Protein AF-W2CE19-F1 (afdb_monomer)

Secondary structure (DSSP, 8-state):
--HHHHHHHHHHHHHH-TT-------PPP--TT-EEEEEPSSS-EEEEEE--TT-EEEETTEEEEGGGHHHHHHHHHHHHHHHHEEEEEE-TTSEEEEEEEEETTTTEEEEEEEEEE-EEEETTEEEE---HHHHHT--S--HHHHHHHHHHHTT-EEEEEEEETTEEEEEE-HHHHHHTTTTHHHHHHHHS---HHHHHHHHHHHHHHHHH-SEEEEEEEEE-

Structure (mmCIF, N/CA/C/O backbone):
data_AF-W2CE19-F1
#
_entry.id   AF-W2CE19-F1
#
loop_
_atom_site.group_PDB
_atom_site.id
_atom_site.type_symbol
_atom_site.label_atom_id
_atom_site.label_alt_id
_atom_site.label_comp_id
_atom_site.label_asym_id
_atom_site.label_entity_id
_atom_site.label_seq_id
_atom_site.pdbx_PDB_ins_code
_atom_site.Cartn_x
_atom_site.Cartn_y
_atom_site.Cartn_z
_atom_site.occupancy
_atom_site.B_iso_or_equiv
_atom_site.auth_seq_id
_atom_site.auth_comp_id
_atom_site.auth_asym_id
_atom_site.auth_atom_id
_atom_site.pdbx_PDB_model_num
ATOM 1 N N . MET A 1 1 ? 15.569 9.436 23.319 1.00 31.83 1 MET A N 1
ATOM 2 C CA . MET A 1 1 ? 15.942 8.803 22.027 1.00 31.83 1 MET A CA 1
ATOM 3 C C . MET A 1 1 ? 14.746 8.103 21.337 1.00 31.83 1 MET A C 1
ATOM 5 O O . MET A 1 1 ? 14.945 7.151 20.603 1.00 31.83 1 MET A O 1
ATOM 9 N N . MET A 1 2 ? 13.502 8.589 21.519 1.00 30.56 2 MET A N 1
ATOM 10 C CA . MET A 1 2 ? 12.245 7.901 21.129 1.00 30.56 2 MET A CA 1
ATOM 11 C C . MET A 1 2 ? 11.692 8.263 19.735 1.00 30.56 2 MET A C 1
ATOM 13 O O . MET A 1 2 ? 10.739 7.650 19.273 1.00 30.56 2 MET A O 1
ATOM 17 N N . ARG A 1 3 ? 12.269 9.252 19.038 1.00 34.34 3 ARG A N 1
ATOM 18 C CA . ARG A 1 3 ? 11.716 9.759 17.765 1.00 34.34 3 ARG A CA 1
ATOM 19 C C . ARG A 1 3 ? 12.030 8.897 16.540 1.00 34.34 3 ARG A C 1
ATOM 21 O O . ARG A 1 3 ? 11.355 9.053 15.536 1.00 34.34 3 ARG A O 1
ATOM 28 N N . LYS A 1 4 ? 13.037 8.016 16.589 1.00 34.03 4 LYS A N 1
ATOM 29 C CA . LYS A 1 4 ? 13.447 7.222 15.417 1.00 34.03 4 LYS A CA 1
ATOM 30 C C . LYS A 1 4 ? 12.461 6.084 15.112 1.00 34.03 4 LYS A C 1
ATOM 32 O O . LYS A 1 4 ? 12.137 5.891 13.951 1.00 34.03 4 LYS A O 1
ATOM 37 N N . ASN A 1 5 ? 11.901 5.425 16.128 1.00 37.88 5 ASN A N 1
ATOM 38 C CA . ASN A 1 5 ? 11.029 4.255 15.935 1.00 37.88 5 ASN A CA 1
ATOM 39 C C . ASN A 1 5 ? 9.616 4.617 15.437 1.00 37.88 5 ASN A C 1
ATOM 41 O O . ASN A 1 5 ? 9.034 3.867 14.664 1.00 37.88 5 ASN A O 1
ATOM 45 N N . LEU A 1 6 ? 9.108 5.805 15.789 1.00 34.59 6 LEU A N 1
ATOM 46 C CA . LEU A 1 6 ? 7.828 6.331 15.286 1.00 34.59 6 LEU A CA 1
ATOM 47 C C . LEU A 1 6 ? 7.860 6.657 13.781 1.00 34.59 6 LEU A C 1
ATOM 49 O O . LEU A 1 6 ? 6.841 6.539 13.113 1.00 34.59 6 LEU A O 1
ATOM 53 N N . ILE A 1 7 ? 9.026 7.034 13.240 1.00 37.72 7 ILE A N 1
ATOM 54 C CA . ILE A 1 7 ? 9.186 7.466 11.839 1.00 37.72 7 ILE A CA 1
ATOM 55 C C . ILE A 1 7 ? 9.325 6.264 10.894 1.00 37.72 7 ILE A C 1
ATOM 57 O O . ILE A 1 7 ? 8.781 6.296 9.798 1.00 37.72 7 ILE A O 1
ATOM 61 N N . TYR A 1 8 ? 9.988 5.183 11.326 1.00 35.53 8 TYR A N 1
ATOM 62 C CA . TYR A 1 8 ? 9.989 3.917 10.578 1.00 35.53 8 TYR A CA 1
ATOM 63 C C . TYR A 1 8 ? 8.609 3.249 10.613 1.00 35.53 8 TYR A C 1
ATOM 65 O O . TYR A 1 8 ? 8.158 2.719 9.601 1.00 35.53 8 TYR A O 1
ATOM 73 N N . GLY A 1 9 ? 7.896 3.380 11.740 1.00 32.38 9 GLY A N 1
ATOM 74 C CA . GLY A 1 9 ? 6.480 3.048 11.852 1.00 32.38 9 GLY A CA 1
ATOM 75 C C . GLY A 1 9 ? 5.649 3.797 10.816 1.00 32.38 9 GLY A C 1
ATOM 76 O O . GLY A 1 9 ? 5.018 3.144 10.002 1.00 32.38 9 GLY A O 1
ATOM 77 N N . ALA A 1 10 ? 5.723 5.136 10.774 1.00 34.34 10 ALA A N 1
ATOM 78 C CA . ALA A 1 10 ? 4.949 6.026 9.889 1.00 34.34 10 ALA A CA 1
ATOM 79 C C . ALA A 1 10 ? 5.097 5.752 8.380 1.00 34.34 10 ALA A C 1
ATOM 81 O O . ALA A 1 10 ? 4.225 6.135 7.604 1.00 34.34 10 ALA A O 1
ATOM 82 N N . LEU A 1 11 ? 6.147 5.041 7.968 1.00 40.53 11 LEU A N 1
ATOM 83 C CA . LEU A 1 11 ? 6.482 4.851 6.561 1.00 40.53 11 LEU A CA 1
ATOM 84 C C . LEU A 1 11 ? 6.365 3.427 6.043 1.00 40.53 11 LEU A C 1
ATOM 86 O O . LEU A 1 11 ? 5.977 3.187 4.899 1.00 40.53 11 LEU A O 1
ATOM 90 N N . ILE A 1 12 ? 6.501 2.479 6.950 1.00 44.72 12 ILE A N 1
ATOM 91 C CA . ILE A 1 12 ? 5.902 1.170 6.777 1.00 44.72 12 ILE A CA 1
ATOM 92 C C . ILE A 1 12 ? 4.373 1.276 6.905 1.00 44.72 12 ILE A C 1
ATOM 94 O O . ILE A 1 12 ? 3.665 0.570 6.198 1.00 44.72 12 ILE A O 1
ATOM 98 N N . LEU A 1 13 ? 3.857 2.228 7.694 1.00 36.78 13 LEU A N 1
ATOM 99 C CA . LEU A 1 13 ? 2.483 2.724 7.616 1.00 36.78 13 LEU A CA 1
ATOM 100 C C . LEU A 1 13 ? 2.181 3.242 6.205 1.00 36.78 13 LEU A C 1
ATOM 102 O O . LEU A 1 13 ? 1.077 3.023 5.782 1.00 36.78 13 LEU A O 1
ATOM 106 N N . CYS A 1 14 ? 3.073 3.861 5.422 1.00 39.00 14 CYS A N 1
ATOM 107 C CA . CYS A 1 14 ? 2.723 4.252 4.041 1.00 39.00 14 CYS A CA 1
ATOM 108 C C . CYS A 1 14 ? 2.609 3.060 3.078 1.00 39.00 14 CYS A C 1
ATOM 110 O O . CYS A 1 14 ? 1.874 3.155 2.108 1.00 39.00 14 CYS A O 1
ATOM 112 N N . MET A 1 15 ? 3.289 1.935 3.330 1.00 43.66 15 MET A N 1
ATOM 113 C CA . MET A 1 15 ? 3.152 0.711 2.514 1.00 43.66 15 MET A CA 1
ATOM 114 C C . MET A 1 15 ? 2.091 -0.260 3.058 1.00 43.66 15 MET A C 1
ATOM 116 O O . MET A 1 15 ? 1.474 -0.985 2.288 1.00 43.66 15 MET A O 1
ATOM 120 N N . GLY A 1 16 ? 1.825 -0.230 4.366 1.00 42.59 16 GLY A N 1
ATOM 121 C CA . GLY A 1 16 ? 0.692 -0.886 5.026 1.00 42.59 16 GLY A CA 1
ATOM 122 C C . GLY A 1 16 ? -0.601 -0.056 4.991 1.00 42.59 16 GLY A C 1
ATOM 123 O O . GLY A 1 16 ? -1.678 -0.599 5.203 1.00 42.59 16 GLY A O 1
ATOM 124 N N . LEU A 1 17 ? -0.499 1.243 4.689 1.00 37.03 17 LEU A N 1
ATOM 125 C CA . LEU A 1 17 ? -1.569 2.231 4.501 1.00 37.03 17 LEU A CA 1
ATOM 126 C C . LEU A 1 17 ? -1.420 3.030 3.198 1.00 37.03 17 LEU A C 1
ATOM 128 O O . LEU A 1 17 ? -1.962 4.127 3.100 1.00 37.03 17 LEU A O 1
ATOM 132 N N . LEU A 1 18 ? -1.036 2.367 2.107 1.00 44.62 18 LEU A N 1
ATOM 133 C CA . LEU A 1 18 ? -1.779 2.551 0.843 1.00 44.62 18 LEU A CA 1
ATOM 134 C C . LEU A 1 18 ? -3.240 2.033 0.970 1.00 44.62 1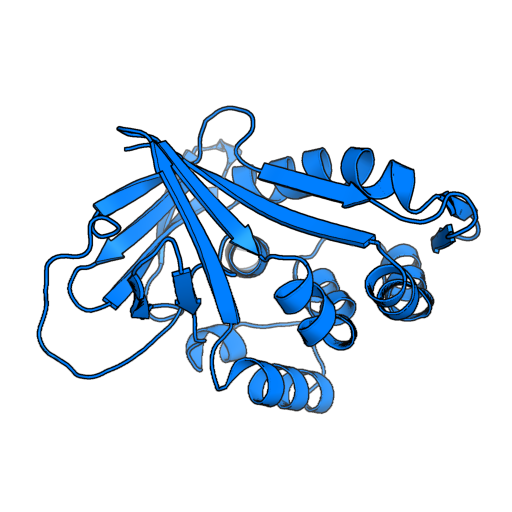8 LEU A C 1
ATOM 136 O O . LEU A 1 18 ? -3.889 1.727 -0.017 1.00 44.62 18 LEU A O 1
ATOM 140 N N . LEU A 1 19 ? -3.749 1.995 2.214 1.00 42.75 19 LEU A N 1
ATOM 141 C CA . LEU A 1 19 ? -4.990 1.520 2.811 1.00 42.75 19 LEU A CA 1
ATOM 142 C C . LEU A 1 19 ? -5.456 2.458 3.967 1.00 42.75 19 LEU A C 1
ATOM 144 O O . LEU A 1 19 ? -6.241 2.048 4.817 1.00 42.75 19 LEU A O 1
ATOM 148 N N . GLY A 1 20 ? -5.000 3.723 4.015 1.00 44.00 20 GLY A N 1
ATOM 149 C CA . GLY A 1 20 ? -5.548 4.776 4.893 1.00 44.00 20 GLY A CA 1
ATOM 150 C C . GLY A 1 20 ? -5.622 6.252 4.369 1.00 44.00 20 GLY A C 1
ATOM 151 O O . GLY A 1 20 ? -4.597 6.916 4.448 1.00 44.00 20 GLY A O 1
ATOM 152 N N . SER A 1 21 ? -6.819 6.787 3.982 1.00 36.53 21 SER A N 1
ATOM 153 C CA . SER A 1 21 ? -7.415 8.195 3.921 1.00 36.53 21 SER A CA 1
ATOM 154 C C . SER A 1 21 ? -8.645 8.418 3.003 1.00 36.53 21 SER A C 1
ATOM 156 O O . SER A 1 21 ? -9.027 7.534 2.268 1.00 36.53 21 SER A O 1
ATOM 158 N N . CYS A 1 22 ? -9.265 9.606 2.853 1.00 32.50 22 CYS A N 1
ATOM 159 C CA . CYS A 1 22 ? -10.422 10.281 3.472 1.00 32.50 22 CYS A CA 1
ATOM 160 C C . CYS A 1 22 ? -11.544 10.706 2.539 1.00 32.50 22 CYS A C 1
ATOM 162 O O . CYS A 1 22 ? -11.232 11.367 1.567 1.00 32.50 22 CYS A O 1
ATOM 164 N N . SER A 1 23 ? -12.825 10.554 2.908 1.00 28.42 23 SER A N 1
ATOM 165 C CA . SER A 1 23 ? -13.819 11.543 2.458 1.00 28.42 23 SER A CA 1
ATOM 166 C C . SER A 1 23 ? -14.911 11.848 3.480 1.00 28.42 23 SER A C 1
ATOM 168 O O . SER A 1 23 ? -15.471 10.949 4.099 1.00 28.42 23 SER A O 1
ATOM 170 N N . LYS A 1 24 ? -15.234 13.142 3.572 1.00 34.75 24 LYS A N 1
ATOM 171 C CA . LYS A 1 24 ? -16.459 13.696 4.153 1.00 34.75 24 LYS A CA 1
ATOM 172 C C . LYS A 1 24 ? -17.664 13.417 3.247 1.00 34.75 24 LYS A C 1
ATOM 174 O O . LYS A 1 24 ? -17.521 13.481 2.030 1.00 34.75 24 LYS A O 1
ATOM 179 N N . ASN A 1 25 ? -18.812 13.263 3.907 1.00 42.75 25 ASN A N 1
ATOM 180 C CA . ASN A 1 25 ? -20.190 13.373 3.417 1.00 42.75 25 ASN A CA 1
ATOM 181 C C . ASN A 1 25 ? -20.614 12.349 2.349 1.00 42.75 25 ASN A C 1
ATOM 183 O O . ASN A 1 25 ? -20.295 12.482 1.173 1.00 42.75 25 ASN A O 1
ATOM 187 N N . ASP A 1 26 ? -21.300 11.291 2.786 1.00 36.81 26 ASP A N 1
ATOM 188 C CA . ASP A 1 26 ? -22.756 11.116 2.624 1.00 36.81 26 ASP A CA 1
ATOM 189 C C . ASP A 1 26 ? -23.195 9.827 3.356 1.00 36.81 26 ASP A C 1
ATOM 191 O O . ASP A 1 26 ? -22.377 8.940 3.603 1.00 36.81 26 ASP A O 1
ATOM 195 N N . ASP A 1 27 ? -24.459 9.777 3.781 1.00 40.88 27 ASP A N 1
ATOM 196 C CA . ASP A 1 27 ? -25.015 8.873 4.802 1.00 40.88 27 ASP A CA 1
ATOM 197 C C . ASP A 1 27 ? -24.740 7.354 4.641 1.00 40.88 27 ASP A C 1
ATOM 199 O O . ASP A 1 27 ? -24.679 6.822 3.527 1.00 40.88 27 ASP A O 1
ATOM 203 N N . PRO A 1 28 ? -24.618 6.609 5.764 1.00 41.69 28 PRO A N 1
ATOM 204 C CA . PRO A 1 28 ? -24.024 5.279 5.790 1.00 41.69 28 PRO A CA 1
ATOM 205 C C . PRO A 1 28 ? -25.019 4.157 5.463 1.00 41.69 28 PRO A C 1
ATOM 207 O O . PRO A 1 28 ? -25.940 3.862 6.224 1.00 41.69 28 PRO A O 1
ATOM 210 N N . LYS A 1 29 ? -24.719 3.391 4.411 1.00 41.16 29 LYS A N 1
ATOM 211 C CA . LYS A 1 29 ? -24.878 1.932 4.498 1.00 41.16 29 LYS A CA 1
ATOM 212 C C . LYS A 1 29 ? -23.662 1.412 5.259 1.00 41.16 29 LYS A C 1
ATOM 214 O O . LYS A 1 29 ? -22.536 1.768 4.918 1.00 41.16 29 LYS A O 1
ATOM 219 N N . THR A 1 30 ? -23.864 0.610 6.300 1.00 49.16 30 THR A N 1
ATOM 220 C CA . THR A 1 30 ? -22.763 -0.030 7.035 1.00 49.16 30 THR A CA 1
ATOM 221 C C . THR A 1 30 ? -21.960 -0.900 6.072 1.00 49.16 30 THR A C 1
ATOM 223 O O . THR A 1 30 ? -22.402 -1.982 5.697 1.00 49.16 30 THR A O 1
ATOM 226 N N . SER A 1 31 ? -20.811 -0.390 5.628 1.00 61.22 31 SER A N 1
ATOM 227 C CA . SER A 1 31 ? -19.883 -1.105 4.754 1.00 61.22 31 SER A CA 1
ATOM 228 C C . SER A 1 31 ? -19.416 -2.387 5.445 1.00 61.22 31 SER A C 1
ATOM 230 O O . SER A 1 31 ? -19.006 -2.344 6.606 1.00 61.22 31 SER A O 1
ATOM 232 N N . GLU A 1 32 ? -19.422 -3.519 4.734 1.00 72.81 32 GLU A N 1
ATOM 233 C CA . GLU A 1 32 ? -18.891 -4.803 5.227 1.00 72.81 32 GLU A CA 1
ATOM 234 C C . GLU A 1 32 ? -17.410 -4.701 5.639 1.00 72.81 32 GLU A C 1
ATOM 236 O O . GLU A 1 32 ? -16.921 -5.504 6.438 1.00 72.81 32 GLU A O 1
ATOM 241 N N . LEU A 1 33 ? -16.708 -3.667 5.155 1.00 80.88 33 LEU A N 1
ATOM 242 C CA . LEU A 1 33 ? -15.337 -3.315 5.517 1.00 80.88 33 LEU A CA 1
ATOM 243 C C . LEU A 1 33 ? -15.193 -2.768 6.935 1.00 80.88 33 LEU A C 1
ATOM 245 O O . LEU A 1 33 ? -14.121 -2.939 7.526 1.00 80.88 33 LEU A O 1
ATOM 249 N N . ALA A 1 34 ? -16.232 -2.130 7.481 1.00 87.25 34 ALA A N 1
ATOM 250 C CA . ALA A 1 34 ? -16.164 -1.494 8.787 1.00 87.25 34 ALA A CA 1
ATOM 251 C C . ALA A 1 34 ? -15.894 -2.540 9.877 1.00 87.25 34 ALA A C 1
ATOM 253 O O . ALA A 1 34 ? -16.564 -3.567 9.963 1.00 87.25 34 ALA A O 1
ATOM 254 N N . GLY A 1 35 ? -14.878 -2.294 10.694 1.00 87.50 35 GLY A N 1
ATOM 255 C CA . GLY A 1 35 ? -14.390 -3.224 11.701 1.00 87.50 35 GLY A CA 1
ATOM 256 C C . GLY A 1 35 ? -12.876 -3.172 11.850 1.00 87.50 35 GLY A C 1
ATOM 257 O O . GLY A 1 35 ? -12.170 -2.489 11.106 1.00 87.50 35 GLY A O 1
ATOM 258 N N . THR A 1 36 ? -12.384 -3.906 12.842 1.00 90.75 36 THR A N 1
ATOM 259 C CA . THR A 1 36 ? -10.952 -4.045 13.110 1.00 90.75 36 THR A CA 1
ATOM 260 C C . THR A 1 36 ? -10.417 -5.285 12.419 1.00 90.75 36 THR A C 1
ATOM 262 O O . THR A 1 36 ? -10.895 -6.385 12.661 1.00 90.75 36 THR A O 1
ATOM 265 N N . TRP A 1 37 ? -9.399 -5.089 11.597 1.00 89.31 37 TRP A N 1
ATOM 266 C CA . TRP A 1 37 ? -8.690 -6.106 10.848 1.00 89.31 37 TRP A CA 1
ATOM 267 C C . TRP A 1 37 ? -7.255 -6.198 11.363 1.00 89.31 37 TRP A C 1
ATOM 269 O O . TRP A 1 37 ? -6.485 -5.241 11.270 1.00 89.31 37 TRP A O 1
ATOM 279 N N . LYS A 1 38 ? -6.879 -7.338 11.924 1.00 92.69 38 LYS A N 1
ATOM 280 C CA . LYS A 1 38 ? -5.507 -7.631 12.340 1.00 92.69 38 LYS A CA 1
ATOM 281 C C . LYS A 1 38 ? -4.716 -8.157 11.158 1.00 92.69 38 LYS A C 1
ATOM 283 O O . LYS A 1 38 ? -5.259 -8.855 10.310 1.00 92.69 38 LYS A O 1
ATOM 288 N N . LEU A 1 39 ? -3.429 -7.847 11.092 1.00 89.00 39 LEU A N 1
ATOM 289 C CA . LEU A 1 39 ? -2.554 -8.528 10.146 1.00 89.00 39 LEU A CA 1
ATOM 290 C C . LEU A 1 39 ? -2.512 -10.015 10.459 1.00 89.00 39 LEU A C 1
ATOM 292 O O . LEU A 1 39 ? -2.427 -10.399 11.625 1.00 89.00 39 LEU A O 1
ATOM 296 N N . LYS A 1 40 ? -2.532 -10.834 9.407 1.00 89.06 40 LYS A N 1
ATOM 297 C CA . LYS A 1 40 ? -2.288 -12.266 9.560 1.00 89.06 40 LYS A CA 1
ATOM 298 C C . LYS A 1 40 ? -0.895 -12.498 10.139 1.00 89.06 40 LYS A C 1
ATOM 300 O O . LYS A 1 40 ? 0.049 -11.789 9.806 1.00 89.06 40 LYS A O 1
ATOM 305 N N . GLU A 1 41 ? -0.731 -13.533 10.954 1.00 87.44 41 GLU A N 1
ATOM 306 C CA . GLU A 1 41 ? 0.598 -13.873 11.486 1.00 87.44 41 GLU A CA 1
ATOM 307 C C . GLU A 1 41 ? 1.574 -14.337 10.392 1.00 87.44 41 GLU A C 1
ATOM 309 O O . GLU A 1 41 ? 2.789 -14.189 10.524 1.00 87.44 41 GLU A O 1
ATOM 314 N N . LYS A 1 42 ? 1.049 -14.919 9.306 1.00 87.69 42 LYS A N 1
ATOM 315 C CA . LYS A 1 42 ? 1.819 -15.401 8.154 1.00 87.69 42 LYS A CA 1
ATOM 316 C C . LYS A 1 42 ? 1.146 -14.983 6.854 1.00 87.69 42 LYS A C 1
ATOM 318 O O . LYS A 1 42 ? -0.078 -15.009 6.749 1.00 87.69 42 LYS A O 1
ATOM 323 N N . GLY A 1 43 ? 1.956 -14.648 5.849 1.00 87.06 43 GLY A N 1
ATOM 324 C CA . GLY A 1 43 ? 1.460 -14.270 4.522 1.00 87.06 43 GLY A CA 1
ATOM 325 C C . GLY A 1 43 ? 0.641 -12.977 4.521 1.00 87.06 43 GLY A C 1
ATOM 326 O O . GLY A 1 43 ? -0.220 -12.799 3.663 1.00 87.06 43 GLY A O 1
ATOM 327 N N . HIS A 1 44 ? 0.871 -12.075 5.482 1.00 87.00 44 HIS A N 1
ATOM 328 C CA . HIS A 1 44 ? 0.175 -10.787 5.565 1.00 87.00 44 HIS A CA 1
ATOM 329 C C . HIS A 1 44 ? 0.555 -9.818 4.454 1.00 87.00 44 HIS A C 1
ATOM 331 O O . HIS A 1 44 ? -0.166 -8.853 4.232 1.00 87.00 44 HIS A O 1
ATOM 337 N N . THR A 1 45 ? 1.652 -10.066 3.746 1.00 87.00 45 THR A N 1
ATOM 338 C CA . THR A 1 45 ? 2.009 -9.333 2.536 1.00 87.00 45 THR A CA 1
ATOM 339 C C . THR A 1 45 ? 2.208 -10.300 1.386 1.00 87.00 45 THR A C 1
ATOM 341 O O . THR A 1 45 ? 2.813 -11.358 1.548 1.00 87.00 45 THR A O 1
ATOM 344 N N . GLU A 1 46 ? 1.721 -9.914 0.216 1.00 89.69 46 GLU A N 1
ATOM 345 C CA . GLU A 1 46 ? 1.902 -10.644 -1.031 1.00 89.69 46 GLU A CA 1
ATOM 346 C C . GLU A 1 46 ? 2.228 -9.641 -2.138 1.00 89.69 46 GLU A C 1
ATOM 348 O O . GLU A 1 46 ? 1.546 -8.626 -2.295 1.00 89.69 46 GLU A O 1
ATOM 353 N N . VAL A 1 47 ? 3.286 -9.923 -2.896 1.00 89.25 47 VAL A N 1
ATOM 354 C CA . VAL A 1 47 ? 3.616 -9.191 -4.117 1.00 89.25 47 VAL A CA 1
ATOM 355 C C . VAL A 1 47 ? 3.464 -10.136 -5.291 1.00 89.25 47 VAL A C 1
ATOM 357 O O . VAL A 1 47 ? 4.147 -11.157 -5.360 1.00 89.25 47 VAL A O 1
ATOM 360 N N . VAL A 1 48 ? 2.602 -9.764 -6.231 1.00 91.56 48 VAL A N 1
ATOM 361 C CA . VAL A 1 48 ? 2.530 -10.394 -7.548 1.00 91.56 48 VAL A CA 1
ATOM 362 C C . VAL A 1 48 ? 3.209 -9.454 -8.525 1.00 91.56 48 VAL A C 1
ATOM 364 O O . VAL A 1 48 ? 2.852 -8.285 -8.605 1.00 91.56 48 VAL A O 1
ATOM 367 N N . TRP A 1 49 ? 4.196 -9.952 -9.255 1.00 92.75 49 TRP A N 1
ATOM 368 C CA . TRP A 1 49 ? 4.902 -9.214 -10.292 1.00 92.75 49 TRP A CA 1
ATOM 369 C C . TRP A 1 49 ? 5.185 -10.152 -11.461 1.00 92.75 49 TRP A C 1
ATOM 371 O O . TRP A 1 49 ? 6.032 -11.042 -11.375 1.00 92.75 49 TRP A O 1
ATOM 381 N N . GLU A 1 50 ? 4.476 -9.931 -12.558 1.00 94.19 50 GLU A N 1
ATOM 382 C CA . GLU A 1 50 ? 4.646 -10.610 -13.835 1.00 94.19 50 GLU A CA 1
ATOM 383 C C . GLU A 1 50 ? 5.149 -9.599 -14.864 1.00 94.19 50 GLU A C 1
ATOM 385 O O . GLU A 1 50 ? 4.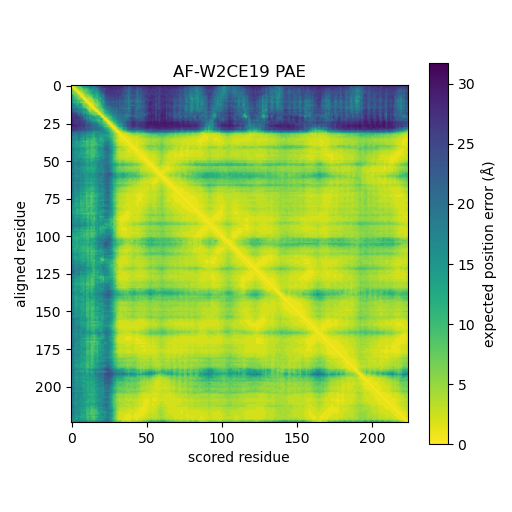646 -8.475 -14.979 1.00 94.19 50 GLU A O 1
ATOM 390 N N . ALA A 1 51 ? 6.182 -9.992 -15.597 1.00 93.62 51 ALA A N 1
ATOM 391 C CA . ALA A 1 51 ? 6.856 -9.140 -16.557 1.00 93.62 51 ALA A CA 1
ATOM 392 C C . ALA A 1 51 ? 7.498 -9.984 -17.669 1.00 93.62 51 ALA A C 1
ATOM 394 O O . ALA A 1 51 ? 7.793 -11.162 -17.440 1.00 93.62 51 ALA A O 1
ATOM 395 N N . PRO A 1 52 ? 7.765 -9.383 -18.843 1.00 92.69 52 PRO A N 1
ATOM 396 C CA . PRO A 1 52 ? 8.577 -10.005 -19.885 1.00 92.69 52 PRO A CA 1
ATOM 397 C C . PRO A 1 52 ? 9.927 -10.505 -19.352 1.00 92.69 52 PRO A C 1
ATOM 399 O O . PRO A 1 52 ? 10.541 -9.873 -18.489 1.00 92.69 52 PRO A O 1
ATOM 402 N N . SER A 1 53 ? 10.404 -11.640 -19.869 1.00 87.25 53 SER A N 1
ATOM 403 C CA . SER A 1 53 ? 11.616 -12.312 -19.376 1.00 87.25 53 SER A CA 1
ATOM 404 C C . SER A 1 53 ? 12.909 -11.524 -19.603 1.00 87.25 53 SER A C 1
ATOM 406 O O . SER A 1 53 ? 13.895 -11.745 -18.904 1.00 87.25 53 SER A O 1
ATOM 408 N N . ASP A 1 54 ? 12.917 -10.624 -20.583 1.00 91.19 54 ASP A N 1
ATOM 409 C CA . ASP A 1 54 ? 14.033 -9.742 -20.929 1.00 91.19 54 ASP A CA 1
ATOM 410 C C . ASP A 1 54 ? 14.035 -8.430 -20.124 1.00 91.19 54 ASP A C 1
ATOM 412 O O . ASP A 1 54 ? 15.013 -7.678 -20.154 1.00 91.19 54 ASP A O 1
ATOM 416 N N . LEU A 1 55 ? 12.965 -8.148 -19.373 1.00 94.81 55 LEU A N 1
ATOM 417 C CA . LEU A 1 55 ? 12.863 -6.938 -18.572 1.00 94.81 55 LEU A CA 1
ATOM 418 C C . LEU A 1 55 ? 13.716 -7.066 -17.309 1.00 94.81 55 LEU A C 1
ATOM 420 O O . LEU A 1 55 ? 13.466 -7.902 -16.440 1.00 94.81 55 LEU A O 1
ATOM 424 N N . THR A 1 56 ? 14.709 -6.188 -17.177 1.00 93.56 56 THR A N 1
ATOM 425 C CA . THR A 1 56 ? 15.606 -6.164 -16.017 1.00 93.56 56 THR A CA 1
ATOM 426 C C . THR A 1 56 ? 15.617 -4.810 -15.323 1.00 93.56 56 THR A C 1
ATOM 428 O O . THR A 1 56 ? 15.594 -3.769 -15.979 1.00 93.56 56 THR A O 1
ATOM 431 N N . LEU A 1 57 ? 15.746 -4.836 -14.000 1.00 90.56 57 LEU A N 1
ATOM 432 C CA . LEU A 1 57 ? 16.007 -3.690 -13.141 1.00 90.56 57 LEU A CA 1
ATOM 433 C C . LEU A 1 57 ? 17.465 -3.728 -12.676 1.00 90.56 57 LEU A C 1
ATOM 435 O O . LEU A 1 57 ? 17.898 -4.717 -12.090 1.00 90.56 57 LEU A O 1
ATOM 439 N N . GLU A 1 58 ? 18.229 -2.667 -12.913 1.00 89.62 58 GLU A N 1
ATOM 440 C CA . GLU A 1 58 ? 19.607 -2.589 -12.428 1.00 89.62 58 GLU A CA 1
ATOM 441 C C . GLU A 1 58 ? 19.664 -1.940 -11.041 1.00 89.62 58 GLU A C 1
ATOM 443 O O . GLU A 1 58 ? 19.204 -0.817 -10.841 1.00 89.62 58 GLU A O 1
ATOM 448 N N . MET A 1 59 ? 20.240 -2.646 -10.071 1.00 85.19 59 MET A N 1
ATOM 449 C CA . MET A 1 59 ? 20.467 -2.148 -8.713 1.00 85.19 59 MET A CA 1
ATOM 450 C C . MET A 1 59 ? 21.843 -2.609 -8.240 1.00 85.19 59 MET A C 1
ATOM 452 O O . MET A 1 59 ? 22.224 -3.754 -8.463 1.00 85.19 59 MET A O 1
ATOM 456 N N . MET A 1 60 ? 22.606 -1.737 -7.573 1.00 83.62 60 MET A N 1
ATOM 457 C CA . MET A 1 60 ? 23.948 -2.075 -7.058 1.00 83.62 60 MET A CA 1
ATOM 458 C C . MET A 1 60 ? 24.899 -2.663 -8.128 1.00 83.62 60 MET A C 1
ATOM 460 O O . MET A 1 60 ? 25.678 -3.569 -7.838 1.00 83.62 60 MET A O 1
ATOM 464 N N . GLY A 1 61 ? 24.799 -2.200 -9.382 1.00 83.62 61 GLY A N 1
ATOM 465 C CA . GLY A 1 61 ? 25.600 -2.710 -10.505 1.00 83.62 61 GLY A CA 1
ATOM 466 C C . GLY A 1 61 ? 25.251 -4.139 -10.943 1.00 83.62 61 GLY A C 1
ATOM 467 O O . GLY A 1 61 ? 26.035 -4.781 -11.638 1.00 83.62 61 GLY A O 1
ATOM 468 N N . ARG A 1 62 ? 24.096 -4.669 -10.521 1.00 87.81 62 ARG A N 1
ATOM 469 C CA . ARG A 1 62 ? 23.589 -5.994 -10.900 1.00 87.81 62 ARG A CA 1
ATOM 470 C C . ARG A 1 62 ? 22.232 -5.862 -11.579 1.00 87.81 62 ARG A C 1
ATOM 472 O O . ARG A 1 62 ? 21.380 -5.104 -11.120 1.00 87.81 62 ARG A O 1
ATOM 479 N N . LYS A 1 63 ? 22.019 -6.632 -12.648 1.00 89.94 63 LYS A N 1
ATOM 480 C CA . LYS A 1 63 ? 20.722 -6.732 -13.327 1.00 89.94 63 LYS A CA 1
ATOM 481 C C . LYS A 1 63 ? 19.859 -7.793 -12.654 1.00 89.94 63 LYS A C 1
ATOM 483 O O . LYS A 1 63 ? 20.261 -8.948 -12.551 1.00 89.94 63 LYS A O 1
ATOM 488 N N . PHE A 1 64 ? 18.668 -7.393 -12.235 1.00 88.62 64 PHE A N 1
ATOM 489 C CA . PHE A 1 64 ? 17.650 -8.254 -11.653 1.00 88.62 64 PHE A CA 1
ATOM 490 C C . PHE A 1 64 ? 16.514 -8.434 -12.662 1.00 88.62 64 PHE A C 1
ATOM 492 O O . PHE A 1 64 ? 15.852 -7.450 -12.994 1.00 88.62 64 PHE A O 1
ATOM 499 N N . 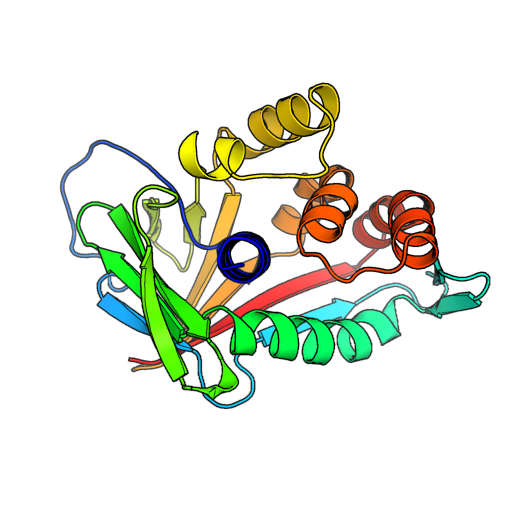PRO A 1 65 ? 16.265 -9.653 -13.161 1.00 91.38 65 PRO A N 1
ATOM 500 C CA . PRO A 1 65 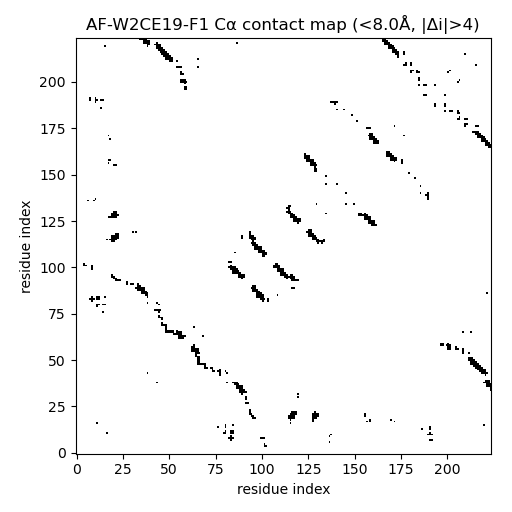? 15.048 -9.969 -13.899 1.00 91.38 65 PRO A CA 1
ATOM 501 C C . PRO A 1 65 ? 13.797 -9.544 -13.130 1.00 91.38 65 PRO A C 1
ATOM 503 O O . PRO A 1 65 ? 13.643 -9.871 -11.949 1.00 91.38 65 PRO A O 1
ATOM 506 N N . ALA A 1 66 ? 12.900 -8.826 -13.804 1.00 88.81 66 ALA A N 1
ATOM 507 C CA . ALA A 1 66 ? 11.671 -8.316 -13.206 1.00 88.81 66 ALA A CA 1
ATOM 508 C C . ALA A 1 66 ? 10.782 -9.452 -12.666 1.00 88.81 66 ALA A C 1
ATOM 510 O O . ALA A 1 66 ? 10.159 -9.304 -11.619 1.00 88.81 66 ALA A O 1
ATOM 511 N N . SER A 1 67 ? 10.816 -10.622 -13.311 1.00 83.44 67 SER A N 1
ATOM 512 C CA . SER A 1 67 ? 10.112 -11.837 -12.880 1.00 83.44 67 SER A CA 1
ATOM 513 C C . SER A 1 67 ? 10.527 -12.353 -11.496 1.00 83.44 67 SER A C 1
ATOM 515 O O . SER A 1 67 ? 9.750 -13.049 -10.847 1.00 83.44 67 SER A O 1
ATOM 517 N N . MET A 1 68 ? 11.721 -12.004 -11.002 1.00 87.62 68 MET A N 1
ATOM 518 C CA . MET A 1 68 ? 12.167 -12.392 -9.659 1.00 87.62 68 MET A CA 1
ATOM 519 C C . MET A 1 68 ? 11.774 -11.379 -8.575 1.00 87.62 68 MET A C 1
ATOM 521 O O . MET A 1 68 ? 11.922 -11.675 -7.388 1.00 87.62 68 MET A O 1
ATOM 525 N N . LEU A 1 69 ? 11.261 -10.197 -8.941 1.00 84.69 69 LEU A N 1
ATOM 526 C CA . LEU A 1 69 ? 10.984 -9.123 -7.980 1.00 84.69 69 LEU A CA 1
ATOM 527 C C . LEU A 1 69 ? 9.954 -9.533 -6.925 1.00 84.69 69 LEU A C 1
ATOM 529 O O . LEU A 1 69 ? 10.148 -9.202 -5.760 1.00 84.69 69 LEU A O 1
ATOM 533 N N . SER A 1 70 ? 8.935 -10.321 -7.276 1.00 87.62 70 SER A N 1
ATOM 534 C CA . SER A 1 70 ? 7.958 -10.863 -6.314 1.00 87.62 70 SER A CA 1
ATOM 535 C C . SER A 1 70 ? 8.625 -11.592 -5.145 1.00 87.62 70 SER A C 1
ATOM 537 O O . SER A 1 70 ? 8.288 -11.353 -3.982 1.00 87.62 70 SER A O 1
ATOM 539 N N . GLY A 1 71 ? 9.608 -12.448 -5.451 1.00 86.62 71 GLY A N 1
ATOM 540 C CA . GLY A 1 71 ? 10.327 -13.259 -4.467 1.00 86.62 71 GLY A CA 1
ATOM 541 C C . GLY A 1 71 ? 11.231 -12.440 -3.545 1.00 86.62 71 GLY A C 1
ATOM 542 O O . GLY A 1 71 ? 11.456 -12.837 -2.405 1.00 86.62 71 GLY A O 1
ATOM 543 N N . TYR A 1 72 ? 11.703 -11.276 -3.998 1.00 82.69 72 TYR A N 1
ATOM 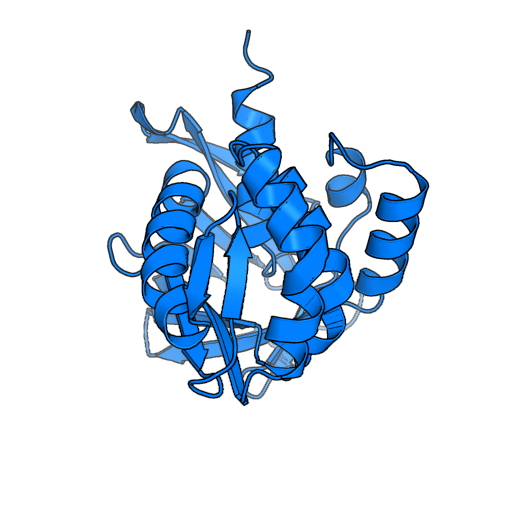544 C CA . TYR A 1 72 ? 12.487 -10.351 -3.175 1.00 82.69 72 TYR A CA 1
ATOM 545 C C . TYR A 1 72 ? 11.608 -9.385 -2.375 1.00 82.69 72 TYR A C 1
ATOM 547 O O . TYR A 1 72 ? 11.854 -9.147 -1.191 1.00 82.69 72 TYR A O 1
ATOM 555 N N . LEU A 1 73 ? 10.576 -8.825 -3.007 1.00 80.19 73 LEU A N 1
ATOM 556 C CA . LEU A 1 73 ? 9.743 -7.780 -2.419 1.00 80.19 73 LEU A CA 1
ATOM 557 C C . LEU A 1 73 ? 8.785 -8.336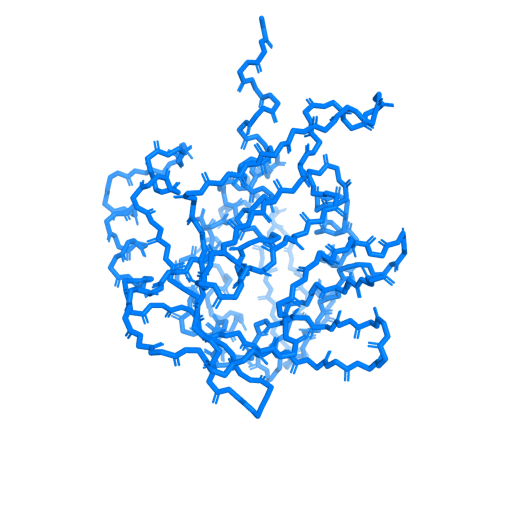 -1.367 1.00 80.19 73 LEU A C 1
ATOM 559 O O . LEU A 1 73 ? 8.615 -7.701 -0.331 1.00 80.19 73 LEU A O 1
ATOM 563 N N . THR A 1 74 ? 8.216 -9.527 -1.572 1.00 85.31 74 THR A N 1
ATOM 564 C CA . THR A 1 74 ? 7.289 -10.139 -0.604 1.00 85.31 74 THR A CA 1
ATOM 565 C C . THR A 1 74 ? 7.896 -10.285 0.797 1.00 85.31 74 THR A C 1
ATOM 567 O O . THR A 1 74 ? 7.321 -9.731 1.738 1.00 85.31 74 THR A O 1
ATOM 570 N N . PRO A 1 75 ? 9.046 -10.962 1.000 1.00 83.94 75 PRO A N 1
ATOM 571 C CA . PRO A 1 75 ? 9.626 -11.107 2.336 1.00 83.94 75 PRO A CA 1
ATOM 572 C C . PRO A 1 75 ? 10.127 -9.776 2.908 1.00 83.94 75 PRO A C 1
ATOM 574 O O . PRO A 1 75 ? 9.982 -9.531 4.105 1.00 83.94 75 PRO A O 1
ATOM 577 N N . MET A 1 76 ? 10.671 -8.892 2.064 1.00 79.06 76 MET A N 1
ATOM 578 C CA . MET A 1 76 ? 11.135 -7.570 2.490 1.00 79.06 76 MET A CA 1
ATOM 579 C C . MET A 1 76 ? 9.979 -6.729 3.042 1.00 79.06 76 MET A C 1
ATOM 581 O O . MET A 1 76 ? 10.059 -6.232 4.166 1.00 79.06 76 MET A O 1
ATOM 585 N N . LEU A 1 77 ? 8.890 -6.604 2.280 1.00 77.94 77 LEU A N 1
ATOM 586 C CA . LEU A 1 77 ? 7.706 -5.856 2.692 1.00 77.94 77 LEU A CA 1
ATOM 587 C C . LEU A 1 77 ? 6.992 -6.535 3.863 1.00 77.94 77 LEU A C 1
ATOM 589 O O . LEU A 1 77 ? 6.557 -5.834 4.770 1.00 77.94 77 LEU A O 1
ATOM 593 N N . SER A 1 78 ? 6.954 -7.872 3.907 1.00 83.44 78 SER A N 1
ATOM 594 C CA . SER A 1 78 ? 6.406 -8.616 5.050 1.00 83.44 78 SER A CA 1
ATOM 595 C C . SER A 1 78 ? 7.135 -8.263 6.344 1.00 83.44 78 SER A C 1
ATOM 597 O O . SER A 1 78 ? 6.493 -7.963 7.349 1.00 83.44 78 SER A O 1
ATOM 599 N N . ASN A 1 79 ? 8.472 -8.263 6.329 1.00 80.81 79 ASN A N 1
ATOM 600 C CA . ASN A 1 79 ? 9.272 -7.921 7.503 1.00 80.81 79 ASN A CA 1
ATOM 601 C C . ASN A 1 79 ? 9.082 -6.457 7.908 1.00 80.81 79 ASN A C 1
ATOM 603 O O . ASN A 1 79 ? 8.952 -6.155 9.090 1.00 80.81 79 ASN A O 1
ATOM 607 N N . LEU A 1 80 ? 9.039 -5.544 6.935 1.00 76.50 80 LEU A N 1
ATOM 608 C CA . LEU A 1 80 ? 8.738 -4.146 7.209 1.00 76.50 80 LEU A CA 1
ATOM 609 C C . LEU A 1 80 ? 7.365 -4.042 7.887 1.00 76.50 80 LEU A C 1
ATOM 611 O O . LEU A 1 80 ? 7.291 -3.690 9.064 1.00 76.50 80 LEU A O 1
ATOM 615 N N . ILE A 1 81 ? 6.296 -4.433 7.193 1.00 77.62 81 ILE A N 1
ATOM 616 C CA . ILE A 1 81 ? 4.904 -4.306 7.648 1.00 77.62 81 ILE A CA 1
ATOM 617 C C . ILE A 1 81 ? 4.677 -4.994 8.994 1.00 77.62 81 ILE A C 1
ATOM 619 O O . ILE A 1 81 ? 4.111 -4.372 9.890 1.00 77.62 81 ILE A O 1
ATOM 623 N N . GLY A 1 82 ? 5.180 -6.216 9.180 1.00 81.19 82 GLY A N 1
ATOM 624 C CA . GLY A 1 82 ? 5.013 -6.968 10.426 1.00 81.19 82 GLY A CA 1
ATOM 625 C C . GLY A 1 82 ? 5.702 -6.328 11.637 1.00 81.19 82 GLY A C 1
ATOM 626 O O . GLY A 1 82 ? 5.251 -6.512 12.763 1.00 81.19 82 GLY A O 1
ATOM 627 N N . ASN A 1 83 ? 6.753 -5.530 11.423 1.00 78.88 83 ASN A N 1
ATOM 628 C CA . ASN A 1 83 ? 7.431 -4.796 12.495 1.00 78.88 83 ASN A CA 1
ATOM 629 C C . ASN A 1 83 ? 6.786 -3.442 12.816 1.00 78.88 83 ASN A C 1
ATOM 631 O O . ASN A 1 83 ? 7.159 -2.821 13.810 1.00 78.88 83 ASN A O 1
ATOM 635 N N . ALA A 1 84 ? 5.852 -2.957 11.996 1.00 76.62 84 ALA A N 1
ATOM 636 C CA . ALA A 1 84 ? 5.267 -1.627 12.165 1.00 76.62 84 ALA A CA 1
ATOM 637 C C . ALA A 1 84 ? 3.770 -1.648 12.432 1.00 76.62 84 ALA A C 1
ATOM 639 O O . ALA A 1 84 ? 3.281 -0.833 13.208 1.00 76.62 84 ALA A O 1
ATOM 640 N N . LEU A 1 85 ? 3.035 -2.547 11.791 1.00 80.25 85 LEU A N 1
ATOM 641 C CA . LEU A 1 85 ? 1.585 -2.588 11.820 1.00 80.25 85 LEU A CA 1
ATOM 642 C C . LEU A 1 85 ? 1.152 -3.854 12.562 1.00 80.25 85 LEU A C 1
ATOM 644 O O . LEU A 1 85 ? 1.717 -4.924 12.369 1.00 80.25 85 LEU A O 1
ATOM 648 N N . GLN A 1 86 ? 0.145 -3.723 13.418 1.00 85.75 86 GLN A N 1
ATOM 649 C CA . GLN A 1 86 ? -0.578 -4.846 14.014 1.00 85.75 86 GLN A CA 1
ATOM 650 C C . GLN A 1 86 ? -1.941 -5.022 13.339 1.00 85.75 86 GLN A C 1
ATOM 652 O O . GLN A 1 86 ? -2.416 -6.141 13.163 1.00 85.75 86 GLN A O 1
ATOM 657 N N . GLY A 1 87 ? -2.589 -3.920 12.970 1.00 85.56 87 GLY A N 1
ATOM 658 C CA . GLY A 1 87 ? -3.899 -3.962 12.343 1.00 85.56 87 GLY A CA 1
ATOM 659 C C . GLY A 1 87 ? -4.445 -2.586 12.000 1.00 85.56 87 GLY A C 1
ATOM 660 O O . GLY A 1 87 ? -3.880 -1.551 12.360 1.00 85.56 87 GLY A O 1
ATOM 661 N N . VAL A 1 88 ? -5.572 -2.602 11.308 1.00 85.88 88 VAL A N 1
ATOM 662 C CA . VAL A 1 88 ? -6.292 -1.447 10.781 1.00 85.88 88 VAL A CA 1
ATOM 663 C C . VAL A 1 88 ? -7.752 -1.552 11.207 1.00 85.88 88 VAL A C 1
ATOM 665 O O . VAL A 1 88 ? -8.382 -2.591 11.054 1.00 85.88 88 VAL A O 1
ATOM 668 N N . THR A 1 89 ? -8.311 -0.466 11.721 1.00 87.25 89 THR A N 1
ATOM 669 C CA . THR A 1 89 ? -9.744 -0.320 11.961 1.00 87.25 89 THR A CA 1
ATOM 670 C C . THR A 1 89 ? -10.316 0.634 10.929 1.00 87.25 89 THR A C 1
ATOM 672 O O . THR A 1 89 ? -9.931 1.803 10.882 1.00 87.25 89 THR A O 1
ATOM 675 N N . LEU A 1 90 ? -11.253 0.131 10.131 1.00 86.50 90 LEU A N 1
ATOM 676 C CA . LEU A 1 90 ? -12.072 0.918 9.217 1.00 86.50 90 LEU A CA 1
ATOM 677 C C . LEU A 1 90 ? -13.367 1.262 9.955 1.00 86.50 90 LEU A C 1
ATOM 679 O O . LEU A 1 90 ? -14.071 0.367 10.417 1.00 86.50 90 LEU A O 1
ATOM 683 N N . THR A 1 91 ? -13.666 2.538 10.151 1.00 86.94 91 THR A N 1
ATOM 684 C CA . THR A 1 91 ? -14.875 2.960 10.866 1.00 86.94 91 THR A CA 1
ATOM 685 C C . THR A 1 91 ? -16.010 3.240 9.888 1.00 86.94 91 THR A C 1
ATOM 687 O O . THR A 1 91 ? -15.786 3.599 8.734 1.00 86.94 91 THR A O 1
ATOM 690 N N . SER A 1 92 ? -17.253 3.115 10.353 1.00 85.25 92 SER A N 1
ATOM 691 C CA . SER A 1 92 ? -18.443 3.351 9.527 1.00 85.25 92 SER A CA 1
ATOM 692 C C . SER A 1 92 ? -18.567 4.788 9.012 1.00 85.25 92 SER A C 1
ATOM 694 O O . SER A 1 92 ? -19.191 5.000 7.980 1.00 85.25 92 SER A O 1
ATOM 696 N N . ASP A 1 93 ? -17.963 5.765 9.697 1.00 83.44 93 ASP A N 1
ATOM 697 C CA . ASP A 1 93 ? -17.862 7.163 9.250 1.00 83.44 93 ASP A CA 1
ATOM 698 C C . ASP A 1 93 ? -16.686 7.400 8.284 1.00 83.44 93 ASP A C 1
ATOM 700 O O . ASP A 1 93 ? -16.256 8.536 8.081 1.00 83.44 93 ASP A O 1
ATOM 704 N N . GLY A 1 94 ? -16.139 6.328 7.705 1.00 81.62 94 GLY A N 1
ATOM 705 C CA . GLY A 1 94 ? -15.090 6.402 6.703 1.00 81.62 94 GLY A CA 1
ATOM 706 C C . GLY A 1 94 ? -13.741 6.812 7.277 1.00 81.62 94 GLY A C 1
ATOM 707 O O . GLY A 1 94 ? -12.939 7.364 6.534 1.00 81.62 94 GLY A O 1
ATOM 708 N N . LYS A 1 95 ? -13.454 6.584 8.569 1.00 83.62 95 LYS A N 1
ATOM 709 C CA . LYS A 1 95 ? -12.126 6.807 9.172 1.00 83.62 95 LYS A CA 1
ATOM 710 C C . LYS A 1 95 ? -11.271 5.550 9.178 1.00 83.62 95 LYS A C 1
ATOM 712 O O . LYS A 1 95 ? -11.773 4.432 9.188 1.00 83.62 95 LYS A O 1
ATOM 717 N N . VAL A 1 96 ? -9.954 5.746 9.175 1.00 82.00 96 VAL A N 1
ATOM 718 C CA . VAL A 1 96 ? -8.987 4.660 9.333 1.00 82.00 96 VAL A CA 1
ATOM 719 C C . VAL A 1 96 ? -8.141 4.946 10.552 1.00 82.00 96 VAL A C 1
ATOM 721 O O . VAL A 1 96 ? -7.546 6.018 10.697 1.00 82.00 96 VAL A O 1
ATOM 724 N N . LYS A 1 97 ? -8.094 3.953 11.429 1.00 83.88 97 LYS A N 1
ATOM 725 C CA . LYS A 1 97 ? -7.184 3.907 12.564 1.00 83.88 97 LYS A CA 1
ATOM 726 C C . LYS A 1 97 ? -6.227 2.757 12.352 1.00 83.88 97 LYS A C 1
ATOM 728 O O . LYS A 1 97 ? -6.622 1.707 11.857 1.00 83.88 97 LYS A O 1
ATOM 733 N N . THR A 1 98 ? -4.988 2.927 12.763 1.00 81.81 98 THR A N 1
ATOM 734 C CA . THR A 1 98 ? -4.006 1.847 12.742 1.00 81.81 98 THR A CA 1
ATOM 735 C C . THR A 1 98 ? -3.463 1.590 14.116 1.00 81.81 98 THR A C 1
ATOM 737 O O . THR A 1 98 ? -3.077 2.528 14.811 1.00 81.81 98 THR A O 1
ATOM 740 N N . THR A 1 99 ? -3.365 0.319 14.470 1.00 83.69 99 THR A N 1
ATOM 741 C CA . THR A 1 99 ? -2.640 -0.119 15.653 1.00 83.69 99 THR A CA 1
ATOM 742 C C . THR A 1 99 ? -1.241 -0.506 15.223 1.00 83.69 99 THR A C 1
ATOM 744 O O . THR A 1 99 ? -1.069 -1.402 14.397 1.00 83.69 99 THR A O 1
ATOM 747 N N . VAL A 1 100 ? -0.245 0.211 15.729 1.00 81.12 100 VAL A N 1
ATOM 748 C CA . VAL A 1 100 ? 1.131 0.167 15.223 1.00 81.12 100 VAL A CA 1
ATOM 749 C C . VAL A 1 100 ? 2.091 -0.169 16.344 1.00 81.12 100 VAL A C 1
ATOM 751 O O . VAL A 1 100 ? 1.877 0.236 17.487 1.00 81.12 100 VAL A O 1
ATOM 754 N N . TYR A 1 101 ? 3.148 -0.909 16.038 1.00 78.31 101 TYR A N 1
ATOM 755 C CA . TYR A 1 101 ? 4.185 -1.227 17.008 1.00 78.31 101 TYR A CA 1
ATOM 756 C C . TYR A 1 101 ? 5.072 -0.003 17.245 1.00 78.31 101 TYR A C 1
ATOM 758 O O . TYR A 1 101 ? 5.689 0.539 16.331 1.00 78.31 101 TYR A O 1
ATOM 766 N N . THR A 1 102 ? 5.152 0.428 18.502 1.00 78.62 102 THR A N 1
ATOM 767 C CA . THR A 1 102 ? 6.120 1.443 18.958 1.00 78.62 102 THR A CA 1
ATOM 768 C C . THR A 1 102 ? 7.446 0.803 19.378 1.00 78.62 102 THR A C 1
ATOM 770 O O . THR A 1 102 ? 8.504 1.432 19.296 1.00 78.62 102 THR A O 1
ATOM 773 N N . ASP A 1 103 ? 7.383 -0.470 19.778 1.00 76.12 103 ASP A N 1
ATOM 774 C CA . ASP A 1 103 ? 8.503 -1.375 20.021 1.00 76.12 103 ASP A CA 1
ATOM 775 C C . ASP A 1 103 ? 8.062 -2.786 19.591 1.00 76.12 103 ASP A C 1
ATOM 777 O O . ASP A 1 103 ? 7.281 -3.442 20.287 1.00 76.12 103 ASP A O 1
ATOM 781 N N . ALA A 1 104 ? 8.516 -3.231 18.414 1.00 73.19 104 ALA A N 1
ATOM 782 C CA . ALA A 1 104 ? 8.133 -4.524 17.842 1.00 73.19 104 ALA A CA 1
ATOM 783 C C . ALA A 1 104 ? 8.605 -5.705 18.706 1.00 73.19 104 ALA A C 1
ATOM 785 O O . ALA A 1 104 ? 7.869 -6.675 18.885 1.00 73.19 104 ALA A O 1
ATOM 786 N N . ALA A 1 105 ? 9.794 -5.600 19.312 1.00 79.62 105 ALA A N 1
ATOM 787 C CA . ALA A 1 105 ? 10.363 -6.656 20.147 1.00 79.62 105 ALA A CA 1
ATOM 788 C C . ALA A 1 105 ? 9.564 -6.847 21.444 1.00 79.62 105 ALA A C 1
ATOM 790 O O . ALA A 1 105 ? 9.355 -7.974 21.888 1.00 79.62 105 ALA A O 1
ATOM 791 N N . LYS A 1 106 ? 9.071 -5.750 22.027 1.00 83.56 106 LYS A N 1
ATOM 792 C CA . LYS A 1 106 ? 8.222 -5.785 23.231 1.00 83.56 106 LYS A CA 1
ATOM 793 C C . LYS A 1 106 ? 6.734 -5.933 22.927 1.00 83.56 106 LYS A C 1
ATOM 795 O O . LYS A 1 106 ? 5.934 -5.987 23.856 1.00 83.56 106 LYS A O 1
ATOM 800 N N . LYS A 1 107 ? 6.360 -5.985 21.643 1.00 85.50 107 LYS A N 1
ATOM 801 C CA . LYS A 1 107 ? 4.970 -5.976 21.166 1.00 85.50 107 LYS A CA 1
ATOM 802 C C . LYS A 1 107 ? 4.145 -4.807 21.731 1.00 85.50 107 LYS A C 1
ATOM 804 O O . LYS A 1 107 ? 2.929 -4.917 21.865 1.00 85.50 107 LYS A O 1
ATOM 809 N N . THR A 1 108 ? 4.787 -3.679 22.041 1.00 85.50 108 THR A N 1
ATOM 810 C CA . THR A 1 108 ? 4.100 -2.484 22.548 1.00 85.50 108 THR A CA 1
ATOM 811 C C . THR A 1 108 ? 3.450 -1.750 21.388 1.00 85.50 108 THR A C 1
ATOM 813 O O . THR A 1 108 ? 4.140 -1.362 20.441 1.00 85.50 108 THR A O 1
ATOM 816 N N . THR A 1 109 ? 2.143 -1.507 21.467 1.00 84.81 109 THR A N 1
ATOM 817 C CA . THR A 1 109 ? 1.386 -0.858 20.394 1.00 84.81 109 THR A CA 1
ATOM 818 C C . THR A 1 109 ? 0.829 0.504 20.787 1.00 84.81 109 THR A C 1
ATOM 820 O O . THR A 1 109 ? 0.673 0.824 21.964 1.00 84.81 109 THR A O 1
ATOM 823 N N . ALA A 1 110 ? 0.544 1.323 19.780 1.00 82.25 110 ALA A N 1
ATOM 824 C CA . ALA A 1 110 ? -0.204 2.564 19.911 1.00 82.25 110 ALA A CA 1
ATOM 825 C C . ALA A 1 110 ? -1.238 2.666 18.788 1.00 82.25 110 ALA A C 1
ATOM 827 O O . ALA A 1 110 ? -1.032 2.139 17.694 1.00 82.25 110 ALA A O 1
ATOM 828 N N . VAL A 1 111 ? -2.339 3.365 19.057 1.00 83.56 111 VAL A N 1
ATOM 829 C CA . VAL A 1 111 ? -3.311 3.719 18.022 1.00 83.56 111 VAL A CA 1
ATOM 830 C C . VAL A 1 111 ? -2.876 5.021 17.367 1.00 83.56 111 VAL A C 1
ATOM 832 O O . VAL A 1 111 ? -2.533 5.995 18.034 1.00 83.56 111 VAL A O 1
ATOM 835 N N . SER A 1 112 ? -2.907 5.020 16.045 1.00 78.56 112 SER A N 1
ATOM 836 C CA . SER A 1 112 ? -2.593 6.146 15.187 1.00 78.56 112 SER A CA 1
ATOM 837 C C . SER A 1 112 ? -3.813 6.452 14.318 1.00 78.56 112 SER A C 1
ATOM 839 O O . SER A 1 112 ? -4.385 5.558 13.695 1.00 78.56 112 SER A O 1
ATOM 841 N N . GLU A 1 113 ? -4.253 7.709 14.319 1.00 81.38 113 GLU A N 1
ATOM 842 C CA . GLU A 1 113 ? -5.445 8.171 13.603 1.00 81.38 113 GLU A CA 1
ATOM 843 C C . GLU A 1 113 ? -5.221 9.551 12.964 1.00 81.38 113 GLU A C 1
ATOM 845 O O . GLU A 1 113 ? -4.283 10.284 13.309 1.00 81.38 113 GLU A O 1
ATOM 850 N N . GLY A 1 114 ? -6.078 9.900 12.000 1.00 77.88 114 GLY A N 1
ATOM 851 C CA . GLY A 1 114 ? -6.058 11.200 11.319 1.00 77.88 114 GLY A CA 1
ATOM 852 C C . GLY A 1 114 ? -5.087 11.308 10.140 1.00 77.88 114 GLY A C 1
ATOM 853 O O . GLY A 1 114 ? -5.007 12.364 9.525 1.00 77.88 114 GLY A O 1
ATOM 854 N N . TYR A 1 115 ? -4.380 10.232 9.796 1.00 77.94 115 TYR A N 1
ATOM 855 C CA . TYR A 1 115 ? -3.599 10.084 8.553 1.00 77.94 115 TYR A CA 1
ATOM 856 C C . TYR A 1 115 ? -4.503 9.762 7.356 1.00 77.94 115 TYR A C 1
ATOM 858 O O . TYR A 1 115 ? -4.164 9.942 6.184 1.00 77.94 115 TYR A O 1
ATOM 866 N N . ALA A 1 116 ? -5.679 9.241 7.696 1.00 78.81 116 ALA A N 1
ATOM 867 C CA . ALA A 1 116 ? -6.275 8.119 7.026 1.00 78.81 116 ALA A CA 1
ATOM 868 C C . ALA A 1 116 ? -7.772 7.960 7.394 1.00 78.81 116 ALA A C 1
ATOM 870 O O . ALA A 1 116 ? -8.180 8.384 8.468 1.00 78.81 116 ALA A O 1
ATOM 871 N N . THR A 1 117 ? -8.571 7.324 6.533 1.00 79.94 117 THR A N 1
ATOM 872 C CA . THR A 1 117 ? -10.026 7.452 6.263 1.00 79.94 117 THR A CA 1
ATOM 873 C C . THR A 1 117 ? -10.287 6.722 4.909 1.00 79.94 117 THR A C 1
ATOM 875 O O . THR A 1 117 ? -9.356 6.099 4.417 1.00 79.94 117 THR A O 1
ATOM 878 N N . TYR A 1 118 ? -11.484 6.629 4.336 1.00 83.38 118 TYR A N 1
ATOM 879 C CA . TYR A 1 118 ? -11.720 5.894 3.075 1.00 83.38 118 TYR A CA 1
ATOM 880 C C . TYR A 1 118 ? -13.131 6.146 2.546 1.00 83.38 118 TYR A C 1
ATOM 882 O O . TYR A 1 118 ? -14.001 6.601 3.290 1.00 83.38 118 TYR A O 1
ATOM 890 N N . LYS A 1 119 ? -13.362 5.805 1.275 1.00 86.19 119 LYS A N 1
ATOM 891 C CA . LYS A 1 119 ? -14.702 5.711 0.686 1.00 86.19 119 LYS A CA 1
ATOM 892 C C . LYS A 1 119 ? -14.893 4.347 0.037 1.00 86.19 119 LYS A C 1
ATOM 894 O O . LYS A 1 119 ? -14.236 4.043 -0.955 1.00 86.19 119 LYS A O 1
ATOM 899 N N . ASP A 1 120 ? -15.791 3.536 0.584 1.00 85.81 120 ASP A N 1
ATOM 900 C CA . ASP A 1 120 ? -16.206 2.288 -0.059 1.00 85.81 120 ASP A CA 1
ATOM 901 C C . ASP A 1 120 ? -17.014 2.605 -1.325 1.00 85.81 120 ASP A C 1
ATOM 903 O O . ASP A 1 120 ? -17.964 3.389 -1.289 1.00 85.81 120 ASP A O 1
ATOM 907 N N . GLN A 1 121 ? -16.613 2.027 -2.454 1.00 86.19 121 GLN A N 1
ATOM 908 C CA . GLN A 1 121 ? -17.315 2.150 -3.733 1.00 86.19 121 GLN A CA 1
ATOM 909 C C . GLN A 1 121 ? -18.146 0.897 -4.051 1.00 86.19 121 GLN A C 1
ATOM 911 O O . GLN A 1 121 ? -18.786 0.836 -5.102 1.00 86.19 121 GLN A O 1
ATOM 916 N N . GLY A 1 122 ? -18.143 -0.097 -3.155 1.00 83.00 122 GLY A N 1
ATOM 917 C CA . GLY A 1 122 ? -18.736 -1.407 -3.380 1.00 83.00 122 GLY A CA 1
ATOM 918 C C . GLY A 1 122 ? -17.964 -2.227 -4.414 1.00 83.00 122 GLY A C 1
ATOM 919 O O . GLY A 1 122 ? -16.949 -1.800 -4.968 1.00 83.00 122 GLY A O 1
ATOM 920 N N . ASN A 1 123 ? -18.453 -3.439 -4.690 1.00 86.94 123 ASN A N 1
ATOM 921 C CA . ASN A 1 123 ? -17.901 -4.333 -5.717 1.00 86.94 123 ASN A CA 1
ATOM 922 C C . ASN A 1 123 ? -16.383 -4.574 -5.580 1.00 86.94 123 ASN A C 1
ATOM 924 O O . ASN A 1 123 ? -15.656 -4.599 -6.578 1.00 86.94 123 ASN A O 1
ATOM 928 N N . GLY A 1 124 ? -15.896 -4.701 -4.340 1.00 86.56 124 GLY A N 1
ATOM 929 C CA . GLY A 1 124 ? -14.478 -4.932 -4.060 1.00 86.56 124 GLY A CA 1
ATOM 930 C C . GLY A 1 124 ? -13.575 -3.738 -4.379 1.00 86.56 124 GLY A C 1
ATOM 931 O O . GLY A 1 124 ? -12.402 -3.932 -4.703 1.00 86.56 124 GLY A O 1
ATOM 932 N N . ARG A 1 125 ? -14.104 -2.507 -4.358 1.00 88.62 125 ARG A N 1
ATOM 933 C CA . ARG A 1 125 ? -13.350 -1.269 -4.604 1.00 88.62 125 ARG A CA 1
ATOM 934 C C . ARG A 1 125 ? -13.555 -0.271 -3.476 1.00 88.62 125 ARG A C 1
ATOM 936 O O . ARG A 1 125 ? -14.683 -0.012 -3.067 1.00 88.62 125 ARG A O 1
ATOM 943 N N . LEU A 1 126 ? -12.472 0.348 -3.033 1.00 86.06 126 LEU A N 1
ATOM 944 C CA . LEU A 1 126 ? -12.506 1.525 -2.174 1.00 86.06 126 LEU A CA 1
ATOM 945 C C . LEU A 1 126 ? -11.545 2.584 -2.712 1.00 86.06 126 LEU A C 1
ATOM 947 O O . LEU A 1 126 ? -10.567 2.268 -3.387 1.00 86.06 126 LEU A O 1
ATOM 951 N N . MET A 1 127 ? -11.823 3.843 -2.397 1.00 86.31 127 MET A N 1
ATOM 952 C CA . MET A 1 127 ? -10.910 4.953 -2.640 1.00 86.31 127 MET A CA 1
ATOM 953 C C . MET A 1 127 ? -10.247 5.381 -1.349 1.00 86.31 127 MET A C 1
ATOM 955 O O . MET A 1 127 ? -10.904 5.535 -0.312 1.00 86.31 127 MET A O 1
ATOM 959 N N . LEU A 1 128 ? -8.946 5.616 -1.462 1.00 84.75 128 LEU A N 1
ATOM 960 C CA . LEU A 1 128 ? -8.098 5.988 -0.362 1.00 84.75 128 LEU A CA 1
ATOM 961 C C . LEU A 1 128 ? -7.369 7.311 -0.592 1.00 84.75 128 LEU A C 1
ATOM 963 O O . LEU A 1 128 ? -6.395 7.392 -1.319 1.00 84.75 128 LEU A O 1
ATOM 967 N N . TYR A 1 129 ? -7.796 8.365 0.060 1.00 81.31 129 TYR A N 1
ATOM 968 C CA . TYR A 1 129 ? -7.160 9.676 0.005 1.00 81.31 129 TYR A CA 1
ATOM 969 C C . TYR A 1 129 ? -5.927 9.707 0.920 1.00 81.31 129 TYR A C 1
ATOM 971 O O . TYR A 1 129 ? -5.578 8.674 1.473 1.00 81.31 129 TYR A O 1
ATOM 979 N N . PHE A 1 130 ? -5.296 10.857 1.166 1.00 79.31 130 PHE A N 1
ATOM 980 C CA . PHE A 1 130 ? -4.313 11.063 2.254 1.00 79.31 130 PHE A CA 1
ATOM 981 C C . PHE A 1 130 ? -4.568 12.411 2.933 1.00 79.31 130 PHE A C 1
ATOM 983 O O . PHE A 1 130 ? -4.927 13.366 2.249 1.00 79.31 130 PHE A O 1
ATOM 990 N N . THR A 1 131 ? -4.422 12.515 4.262 1.00 79.50 131 THR A N 1
ATOM 991 C CA . THR A 1 131 ? -4.545 13.818 4.943 1.00 79.50 131 THR A CA 1
ATOM 992 C C . THR A 1 131 ? -3.218 14.570 4.937 1.00 79.50 131 THR A C 1
ATOM 994 O O . THR A 1 131 ? -2.144 13.983 4.785 1.00 79.50 131 THR A O 1
ATOM 997 N N . ASP A 1 132 ? -3.264 15.875 5.207 1.00 82.25 132 ASP A N 1
ATOM 998 C CA . ASP A 1 132 ? -2.050 16.670 5.413 1.00 82.25 132 ASP A CA 1
ATOM 999 C C . ASP A 1 132 ? -1.160 16.142 6.539 1.00 82.25 132 ASP A C 1
ATOM 1001 O O . ASP A 1 132 ? 0.060 16.291 6.457 1.00 82.25 132 ASP A O 1
ATOM 1005 N N . LYS A 1 133 ? -1.740 15.470 7.545 1.00 80.12 133 LYS A N 1
ATOM 1006 C CA . LYS A 1 133 ? -0.975 14.848 8.629 1.00 80.12 133 LYS A CA 1
ATOM 1007 C C . LYS A 1 133 ? 0.015 13.825 8.078 1.00 80.12 133 LYS A C 1
ATOM 1009 O O . LYS A 1 133 ? 1.193 13.900 8.420 1.00 80.12 133 LYS A O 1
ATOM 1014 N N . THR A 1 134 ? -0.434 12.957 7.167 1.00 76.75 134 THR A N 1
ATOM 1015 C CA . THR A 1 134 ? 0.425 11.978 6.482 1.00 76.75 134 THR A CA 1
ATOM 1016 C C . THR A 1 134 ? 1.626 12.656 5.860 1.00 76.75 134 THR A C 1
ATOM 1018 O O . THR A 1 134 ? 2.755 12.277 6.142 1.00 76.75 134 THR A O 1
ATOM 1021 N N . PHE A 1 135 ? 1.391 13.709 5.083 1.00 75.25 135 PHE A N 1
ATOM 1022 C CA . PHE A 1 135 ? 2.457 14.401 4.372 1.00 75.25 135 PHE A CA 1
ATOM 1023 C C . PHE A 1 135 ? 3.378 15.220 5.282 1.00 75.25 135 PHE A C 1
ATOM 1025 O O . PHE A 1 135 ? 4.561 15.347 4.984 1.00 75.25 135 PHE A O 1
ATOM 1032 N N . SER A 1 136 ? 2.859 15.773 6.381 1.00 75.75 136 SER A N 1
ATOM 1033 C CA . SER A 1 136 ? 3.640 16.571 7.337 1.00 75.75 136 SER A CA 1
ATOM 1034 C C . SER A 1 136 ? 4.649 15.746 8.138 1.00 75.75 136 SER A C 1
ATOM 1036 O O . SER A 1 136 ? 5.642 16.280 8.631 1.00 75.75 136 SER A O 1
ATOM 1038 N N . GLU A 1 137 ? 4.405 14.442 8.261 1.00 70.38 137 GLU A N 1
ATOM 1039 C CA . GLU A 1 137 ? 5.282 13.522 8.979 1.00 70.38 137 GLU A CA 1
ATOM 1040 C C . GLU A 1 137 ? 6.292 12.826 8.056 1.00 70.38 137 GLU A C 1
ATOM 1042 O O . GLU A 1 137 ? 7.217 12.172 8.551 1.00 70.38 137 GLU A O 1
ATOM 1047 N N . LEU A 1 138 ? 6.171 13.017 6.734 1.00 66.88 138 LEU A N 1
ATOM 1048 C CA . LEU A 1 138 ? 7.146 12.530 5.763 1.00 66.88 138 LEU A CA 1
ATOM 1049 C C . LEU A 1 138 ? 8.478 13.256 5.947 1.00 66.88 138 LEU A C 1
ATOM 1051 O O . LEU A 1 138 ? 8.555 14.480 6.056 1.00 66.88 138 LEU A O 1
ATOM 1055 N N . LYS A 1 139 ? 9.556 12.474 5.968 1.00 65.81 139 LYS A N 1
ATOM 1056 C CA . LYS A 1 139 ? 10.932 12.968 6.068 1.00 65.81 139 LYS A CA 1
ATOM 1057 C C . LYS A 1 139 ? 11.744 12.432 4.903 1.00 65.81 139 LYS A C 1
ATOM 1059 O O . LYS A 1 139 ? 11.403 11.403 4.332 1.00 65.81 139 LYS A O 1
ATOM 1064 N N . ASN A 1 140 ? 12.852 13.104 4.602 1.00 68.12 140 ASN A N 1
ATOM 1065 C CA . ASN A 1 140 ? 13.781 12.724 3.531 1.00 68.12 140 ASN A CA 1
ATOM 1066 C C . ASN A 1 140 ? 13.178 12.811 2.115 1.00 68.12 140 ASN A C 1
ATOM 1068 O O . ASN A 1 140 ? 13.623 12.109 1.210 1.00 68.12 140 ASN A O 1
ATOM 1072 N N . VAL A 1 141 ? 12.191 13.690 1.928 1.00 70.12 141 VAL A N 1
ATOM 1073 C CA . VAL A 1 141 ? 11.651 14.068 0.618 1.00 70.12 141 VAL A CA 1
ATOM 1074 C C . VAL A 1 141 ? 11.795 15.571 0.475 1.00 70.12 141 VAL A C 1
ATOM 1076 O O . VAL A 1 141 ? 11.456 16.317 1.394 1.00 70.12 141 VAL A O 1
ATOM 1079 N N . ASP A 1 142 ? 12.334 16.018 -0.652 1.00 80.50 142 ASP A N 1
ATOM 1080 C CA . ASP A 1 142 ? 12.419 17.439 -0.956 1.00 80.50 142 ASP A CA 1
ATOM 1081 C C . ASP A 1 142 ? 11.022 18.034 -1.215 1.00 80.50 142 ASP A C 1
ATOM 1083 O O . ASP A 1 142 ? 10.063 17.334 -1.548 1.00 80.50 142 ASP A O 1
ATOM 1087 N N . ALA A 1 143 ? 10.891 19.351 -1.056 1.00 85.12 143 ALA A N 1
ATOM 1088 C CA . ALA A 1 143 ? 9.599 20.028 -1.145 1.00 85.12 143 ALA A CA 1
ATOM 1089 C C . ALA A 1 143 ? 8.919 19.869 -2.518 1.00 85.12 143 ALA A C 1
ATOM 1091 O O . ALA A 1 143 ? 7.687 19.815 -2.590 1.00 85.12 143 ALA A O 1
ATOM 1092 N N . GLN A 1 144 ? 9.697 19.770 -3.601 1.00 86.25 144 GLN A N 1
ATOM 1093 C CA . GLN A 1 144 ? 9.163 19.614 -4.951 1.00 86.25 144 GLN A CA 1
ATOM 1094 C C . GLN A 1 144 ? 8.577 18.213 -5.133 1.00 86.25 144 GLN A C 1
ATOM 1096 O O . GLN A 1 144 ? 7.414 18.088 -5.525 1.00 86.25 144 GLN A O 1
ATOM 1101 N N . THR A 1 145 ? 9.326 17.171 -4.773 1.00 80.06 145 THR A N 1
ATOM 1102 C CA . THR A 1 145 ? 8.846 15.783 -4.805 1.00 80.06 145 THR A CA 1
ATOM 1103 C C . THR A 1 145 ? 7.628 15.603 -3.899 1.00 80.06 145 THR A C 1
ATOM 1105 O O . THR A 1 145 ? 6.641 14.993 -4.307 1.00 80.06 145 THR A O 1
ATOM 1108 N N . LEU A 1 146 ? 7.629 16.197 -2.701 1.00 81.50 146 LEU A N 1
ATOM 1109 C CA . LEU A 1 146 ? 6.480 16.148 -1.793 1.00 81.50 146 LEU A CA 1
ATOM 1110 C C . LEU A 1 146 ? 5.236 16.811 -2.404 1.00 81.50 146 LEU A C 1
ATOM 1112 O O . LEU A 1 146 ? 4.138 16.264 -2.308 1.00 81.50 146 LEU A O 1
ATOM 1116 N N . THR A 1 147 ? 5.401 17.959 -3.063 1.00 87.31 147 THR A N 1
ATOM 1117 C CA . THR A 1 147 ? 4.306 18.656 -3.759 1.00 87.31 147 THR A CA 1
ATOM 1118 C C . THR A 1 147 ? 3.732 17.799 -4.886 1.00 87.31 147 THR A C 1
ATOM 1120 O O . THR A 1 147 ? 2.514 17.701 -5.028 1.00 87.31 147 THR A O 1
ATOM 1123 N N . GLN A 1 148 ? 4.591 17.128 -5.653 1.00 84.00 148 GLN A N 1
ATOM 1124 C CA . GLN A 1 148 ? 4.168 16.231 -6.727 1.00 84.00 148 GLN A CA 1
ATOM 1125 C C . GLN A 1 148 ? 3.432 14.995 -6.196 1.00 84.00 148 GLN A C 1
ATOM 1127 O O . GLN A 1 148 ? 2.393 14.634 -6.743 1.00 84.00 148 GLN A O 1
ATOM 1132 N N . ILE A 1 149 ? 3.917 14.387 -5.109 1.00 79.75 149 ILE A N 1
ATOM 1133 C CA . ILE A 1 149 ? 3.241 13.262 -4.447 1.00 79.75 149 ILE A CA 1
ATOM 1134 C C . ILE A 1 149 ? 1.866 13.702 -3.933 1.00 79.75 149 ILE A C 1
ATOM 1136 O O . ILE A 1 149 ? 0.873 13.030 -4.199 1.00 79.75 149 ILE A O 1
ATOM 1140 N N . LYS A 1 150 ? 1.777 14.851 -3.249 1.00 83.75 150 LYS A N 1
ATOM 1141 C CA . LYS A 1 150 ? 0.490 15.408 -2.800 1.00 83.75 150 LYS A CA 1
ATOM 1142 C C . LYS A 1 150 ? -0.480 15.585 -3.964 1.00 83.75 150 LYS A C 1
ATOM 1144 O O . LYS A 1 150 ? -1.629 15.172 -3.864 1.00 83.75 150 LYS A O 1
ATOM 1149 N N . ALA A 1 151 ? -0.016 16.172 -5.067 1.00 86.19 151 ALA A N 1
ATOM 1150 C CA . ALA A 1 151 ? -0.838 16.392 -6.250 1.00 86.19 151 ALA A CA 1
ATOM 1151 C C . ALA A 1 151 ? -1.312 15.075 -6.886 1.00 86.19 151 ALA A C 1
ATOM 1153 O O . ALA A 1 151 ? -2.468 14.986 -7.289 1.00 86.19 151 ALA A O 1
ATOM 1154 N N . ALA A 1 152 ? -0.453 14.055 -6.932 1.00 81.88 152 ALA A N 1
ATOM 1155 C CA . ALA A 1 152 ? -0.784 12.744 -7.487 1.00 81.88 152 ALA A CA 1
ATOM 1156 C C . ALA A 1 152 ? -1.810 11.973 -6.644 1.00 81.88 152 ALA A C 1
ATOM 1158 O O . ALA A 1 152 ? -2.611 11.221 -7.188 1.00 81.88 152 ALA A O 1
ATOM 1159 N N . LEU A 1 153 ? -1.796 12.165 -5.323 1.00 82.50 153 LEU A N 1
ATOM 1160 C CA . LEU A 1 153 ? -2.650 11.432 -4.385 1.00 82.50 153 LEU A CA 1
ATOM 1161 C C . LEU A 1 153 ? -3.909 12.213 -3.963 1.00 82.50 153 LEU A C 1
ATOM 1163 O O . LEU A 1 153 ? -4.729 11.683 -3.212 1.00 82.50 153 LEU A O 1
ATOM 1167 N N . LYS A 1 154 ? -4.079 13.460 -4.429 1.00 84.12 154 LYS A N 1
ATOM 1168 C CA . LYS A 1 154 ? -5.156 14.372 -3.993 1.00 84.12 154 LYS A CA 1
ATOM 1169 C C . LYS A 1 154 ? -6.564 13.820 -4.250 1.00 84.12 154 LYS A C 1
ATOM 1171 O O . LYS A 1 154 ? -7.461 14.038 -3.442 1.00 84.12 154 LYS A O 1
ATOM 1176 N N . ASP A 1 155 ? -6.737 13.089 -5.351 1.00 86.19 155 ASP A N 1
ATOM 1177 C CA . ASP A 1 155 ? -8.028 12.522 -5.769 1.00 86.19 155 ASP A CA 1
ATOM 1178 C C . ASP A 1 155 ? -8.260 11.111 -5.194 1.00 86.19 155 ASP A C 1
ATOM 1180 O O . ASP A 1 155 ? -9.302 10.495 -5.423 1.00 86.19 155 ASP A O 1
ATOM 1184 N N . GLY A 1 156 ? -7.302 10.620 -4.407 1.00 83.56 156 GLY A N 1
ATOM 1185 C CA . GLY A 1 156 ? -7.304 9.297 -3.812 1.00 83.56 156 GLY A CA 1
ATOM 1186 C C . GLY A 1 156 ? -6.649 8.219 -4.670 1.00 83.56 156 GLY A C 1
ATOM 1187 O O . GLY A 1 156 ? -6.481 8.335 -5.879 1.00 83.56 156 GLY A O 1
ATOM 1188 N N . VAL A 1 157 ? -6.274 7.145 -3.991 1.00 84.88 157 VAL A N 1
ATOM 1189 C CA . VAL A 1 157 ? -5.657 5.934 -4.507 1.00 84.88 157 VAL A CA 1
ATOM 1190 C C . VAL A 1 157 ? -6.730 4.852 -4.565 1.00 84.88 157 VAL A C 1
ATOM 1192 O O . VAL A 1 157 ? -7.310 4.517 -3.527 1.00 84.88 157 VAL A O 1
ATOM 1195 N N . PRO A 1 158 ? -7.019 4.300 -5.750 1.00 89.38 158 PRO A N 1
ATOM 1196 C CA . PRO A 1 158 ? -7.897 3.150 -5.865 1.00 89.38 158 PRO A CA 1
ATOM 1197 C C . PRO A 1 158 ? -7.297 1.933 -5.160 1.00 89.38 158 PRO A C 1
ATOM 1199 O O . PRO A 1 158 ? -6.135 1.586 -5.340 1.00 89.38 158 PRO A O 1
ATOM 1202 N N . VAL A 1 159 ? -8.109 1.254 -4.366 1.00 86.56 159 VAL A N 1
ATOM 1203 C CA . VAL A 1 159 ? -7.728 0.034 -3.659 1.00 86.56 159 VAL A CA 1
ATOM 1204 C C . VAL A 1 159 ? -8.780 -1.016 -3.949 1.00 86.56 159 VAL A C 1
ATOM 1206 O O . VAL A 1 159 ? -9.987 -0.766 -3.891 1.00 86.56 159 VAL A O 1
ATOM 1209 N N . ARG A 1 160 ? -8.321 -2.224 -4.242 1.00 88.81 160 ARG A N 1
ATOM 1210 C CA . ARG A 1 160 ? -9.178 -3.391 -4.375 1.00 88.81 160 ARG A CA 1
ATOM 1211 C C . ARG A 1 160 ? -9.256 -4.135 -3.062 1.00 88.81 160 ARG A C 1
ATOM 1213 O O . ARG A 1 160 ? -8.283 -4.180 -2.311 1.00 88.81 160 ARG A O 1
ATOM 1220 N N . TYR A 1 161 ? -10.397 -4.753 -2.807 1.00 88.38 161 TYR A N 1
ATOM 1221 C CA . TYR A 1 161 ? -10.544 -5.657 -1.685 1.00 88.38 161 TYR A CA 1
ATOM 1222 C C . TYR A 1 161 ? -11.358 -6.893 -2.047 1.00 88.38 161 TYR A C 1
ATOM 1224 O O . TYR A 1 161 ? -12.263 -6.846 -2.879 1.00 88.38 161 TYR A O 1
ATOM 1232 N N . ALA A 1 162 ? -11.043 -7.996 -1.380 1.00 90.00 162 ALA A N 1
ATOM 1233 C CA . ALA A 1 162 ? -11.834 -9.215 -1.384 1.00 90.00 162 ALA A CA 1
ATOM 1234 C C . ALA A 1 162 ? -12.008 -9.687 0.060 1.00 90.00 162 ALA A C 1
ATOM 1236 O O . ALA A 1 162 ? -11.016 -9.861 0.770 1.00 90.00 162 ALA A O 1
ATOM 1237 N N . ILE A 1 163 ? -13.255 -9.879 0.490 1.00 87.12 163 ILE A N 1
ATOM 1238 C CA . ILE A 1 163 ? -13.596 -10.414 1.812 1.00 87.12 163 ILE A CA 1
ATOM 1239 C C . ILE A 1 163 ? -14.008 -11.876 1.641 1.00 87.12 163 ILE A C 1
ATOM 1241 O O . ILE A 1 163 ? -14.794 -12.208 0.757 1.00 87.12 163 ILE A O 1
ATOM 1245 N N . SER A 1 164 ? -13.478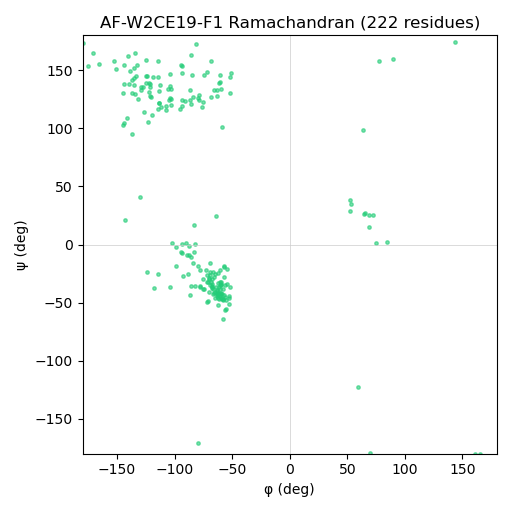 -12.746 2.493 1.00 87.94 164 SER A N 1
ATOM 1246 C CA . SER A 1 164 ? -13.824 -14.164 2.559 1.00 87.94 164 SER A CA 1
ATOM 1247 C C . SER A 1 164 ? -13.957 -14.570 4.024 1.00 87.94 164 SER A C 1
ATOM 1249 O O . SER A 1 164 ? -12.965 -14.881 4.690 1.00 87.94 164 SER A O 1
ATOM 1251 N N . GLY A 1 165 ? -15.190 -14.540 4.537 1.00 88.06 165 GLY A N 1
ATOM 1252 C CA . GLY A 1 165 ? -15.473 -14.762 5.956 1.00 88.06 165 GLY A CA 1
ATOM 1253 C C . GLY A 1 165 ? -14.746 -13.740 6.831 1.00 88.06 165 GLY A C 1
ATOM 1254 O O . GLY A 1 165 ? -14.880 -12.535 6.630 1.00 88.06 165 GLY A O 1
ATOM 1255 N N . ASN A 1 166 ? -13.925 -14.224 7.765 1.00 89.50 166 ASN A N 1
ATOM 1256 C CA . ASN A 1 166 ? -13.130 -13.370 8.650 1.00 89.50 166 ASN A CA 1
ATOM 1257 C C . ASN A 1 166 ? -11.826 -12.866 8.022 1.00 89.50 166 ASN A C 1
ATOM 1259 O O . ASN A 1 166 ? -11.085 -12.164 8.693 1.00 89.50 166 ASN A O 1
ATOM 1263 N N . SER A 1 167 ? -11.501 -13.210 6.775 1.00 90.38 167 SER A N 1
ATOM 1264 C CA . SER A 1 167 ? -10.297 -12.720 6.095 1.00 90.38 167 SER A CA 1
ATOM 1265 C C . SER A 1 167 ? -10.627 -11.636 5.078 1.00 90.38 167 SER A C 1
ATOM 1267 O O . SER A 1 167 ? -11.645 -11.716 4.392 1.00 90.38 167 SER A O 1
ATOM 1269 N N . ALA A 1 168 ? -9.719 -10.680 4.907 1.00 87.44 168 ALA A N 1
ATOM 1270 C CA . ALA A 1 168 ? -9.742 -9.762 3.778 1.00 87.44 168 ALA A CA 1
ATOM 1271 C C . ALA A 1 168 ? -8.359 -9.630 3.139 1.00 87.44 168 ALA A C 1
ATOM 1273 O O . ALA A 1 168 ? -7.331 -9.653 3.819 1.00 87.44 168 ALA A O 1
ATOM 1274 N N . ARG A 1 169 ? -8.354 -9.475 1.817 1.00 91.12 169 ARG A N 1
ATOM 1275 C CA . ARG A 1 169 ? -7.190 -9.086 1.022 1.00 91.12 169 ARG A CA 1
ATOM 1276 C C . ARG A 1 169 ? -7.445 -7.695 0.482 1.00 91.12 169 ARG A C 1
ATOM 1278 O O . ARG A 1 169 ? -8.379 -7.524 -0.295 1.00 91.12 169 ARG A O 1
ATOM 1285 N N . PHE A 1 170 ? -6.615 -6.737 0.858 1.00 89.38 170 PHE A N 1
ATOM 1286 C CA . PHE A 1 170 ? -6.604 -5.398 0.282 1.00 89.38 170 PHE A CA 1
ATOM 1287 C C . PHE A 1 170 ? -5.400 -5.261 -0.633 1.00 89.38 170 PHE A C 1
ATOM 1289 O O . PHE A 1 170 ? -4.311 -5.660 -0.237 1.00 89.38 170 PHE A O 1
ATOM 1296 N N . TYR A 1 171 ? -5.555 -4.720 -1.835 1.00 89.88 171 TYR A N 1
ATOM 1297 C CA . TYR A 1 171 ? -4.439 -4.643 -2.769 1.00 89.88 171 TYR A CA 1
ATOM 1298 C C . TYR A 1 171 ? -4.526 -3.471 -3.736 1.00 89.88 171 TYR A C 1
ATOM 1300 O O . TYR A 1 171 ? -5.608 -3.028 -4.126 1.00 89.88 171 TYR A O 1
ATOM 1308 N N . LEU A 1 172 ? -3.355 -2.998 -4.150 1.00 88.38 172 LEU A N 1
ATOM 1309 C CA . LEU A 1 172 ? -3.219 -2.126 -5.308 1.00 88.38 172 LEU A CA 1
ATOM 1310 C C . LEU A 1 172 ? -3.155 -2.995 -6.554 1.00 88.38 172 LEU A C 1
ATOM 1312 O O . LEU A 1 172 ? -2.344 -3.920 -6.615 1.00 88.38 172 LEU A O 1
ATOM 1316 N N . ASP A 1 173 ? -4.015 -2.709 -7.526 1.00 90.81 173 ASP A N 1
ATOM 1317 C CA . ASP A 1 173 ? -3.982 -3.380 -8.819 1.00 90.81 173 ASP A CA 1
ATOM 1318 C C . ASP A 1 173 ? -2.919 -2.768 -9.744 1.00 90.81 173 ASP A C 1
ATOM 1320 O O . ASP A 1 173 ? -2.286 -1.750 -9.447 1.00 90.81 173 ASP A O 1
ATOM 1324 N N . THR A 1 174 ? -2.712 -3.421 -10.886 1.00 92.62 174 THR A N 1
ATOM 1325 C CA . THR A 1 174 ? -1.671 -3.045 -11.848 1.00 92.62 174 THR A CA 1
ATOM 1326 C C . THR A 1 174 ? -1.847 -1.622 -12.356 1.00 92.62 174 THR A C 1
ATOM 1328 O O . THR A 1 174 ? -0.872 -0.876 -12.412 1.00 92.62 174 THR A O 1
ATOM 1331 N N . GLU A 1 175 ? -3.081 -1.221 -12.660 1.00 93.31 175 GLU A N 1
ATOM 1332 C CA . GLU A 1 175 ? -3.392 0.128 -13.136 1.00 93.31 175 GLU A CA 1
ATOM 1333 C C . GLU A 1 175 ? -3.049 1.184 -12.087 1.00 93.31 175 GLU A C 1
ATOM 1335 O O . GLU A 1 175 ? -2.396 2.186 -12.390 1.00 93.31 175 GLU A O 1
ATOM 1340 N N . THR A 1 176 ? -3.392 0.924 -10.825 1.00 88.69 176 THR A N 1
ATOM 1341 C CA . THR A 1 176 ? -3.064 1.830 -9.722 1.00 88.69 176 THR A CA 1
ATOM 1342 C C . THR A 1 176 ? -1.553 1.967 -9.535 1.00 88.69 176 THR A C 1
ATOM 1344 O O . THR A 1 176 ? -1.031 3.077 -9.407 1.00 88.69 176 THR A O 1
ATOM 1347 N N . ILE A 1 177 ? -0.814 0.855 -9.571 1.00 88.88 177 ILE A N 1
ATOM 1348 C CA . ILE A 1 177 ? 0.650 0.868 -9.443 1.00 88.88 177 ILE A CA 1
ATOM 1349 C C . ILE A 1 177 ? 1.298 1.596 -10.628 1.00 88.88 177 ILE A C 1
ATOM 1351 O O . ILE A 1 177 ? 2.211 2.402 -10.426 1.00 88.88 177 ILE A O 1
ATOM 1355 N N . LYS A 1 178 ? 0.806 1.380 -11.855 1.00 92.25 178 LYS A N 1
ATOM 1356 C CA . LYS A 1 178 ? 1.283 2.085 -13.054 1.00 92.25 178 LYS A CA 1
ATOM 1357 C C . LYS A 1 178 ? 1.031 3.586 -12.978 1.00 92.25 178 LYS A C 1
ATOM 1359 O O . LYS A 1 178 ? 1.925 4.355 -13.341 1.00 92.25 178 LYS A O 1
ATOM 1364 N N . ALA A 1 179 ? -0.119 4.014 -12.460 1.00 88.44 179 ALA A N 1
ATOM 1365 C CA . ALA A 1 179 ? -0.423 5.429 -12.251 1.00 88.44 179 ALA A CA 1
ATOM 1366 C C . ALA A 1 179 ? 0.549 6.096 -11.258 1.00 88.44 179 ALA A C 1
ATOM 1368 O O . ALA A 1 179 ? 0.918 7.256 -11.430 1.00 88.44 179 ALA A O 1
ATOM 1369 N N . MET A 1 180 ? 1.032 5.349 -10.260 1.00 84.06 180 MET A N 1
ATOM 1370 C CA . MET A 1 180 ? 1.949 5.861 -9.235 1.00 84.06 180 MET A CA 1
ATOM 1371 C C . MET A 1 180 ? 3.439 5.653 -9.549 1.00 84.06 180 MET A C 1
ATOM 1373 O O . MET A 1 180 ? 4.288 6.058 -8.754 1.00 84.06 180 MET A O 1
ATOM 1377 N N . ARG A 1 181 ? 3.791 5.050 -10.694 1.00 87.56 181 ARG A N 1
ATOM 1378 C CA . ARG A 1 181 ? 5.149 4.545 -10.989 1.00 87.56 181 ARG A CA 1
ATOM 1379 C C . ARG A 1 181 ? 6.281 5.556 -10.788 1.00 87.56 181 ARG A C 1
ATOM 1381 O O . ARG A 1 181 ? 7.349 5.187 -10.308 1.00 87.56 181 ARG A O 1
ATOM 1388 N N . ASN A 1 182 ? 6.039 6.825 -11.114 1.00 85.19 182 ASN A N 1
ATOM 1389 C CA . ASN A 1 182 ? 7.035 7.895 -10.998 1.00 85.19 182 ASN A CA 1
ATOM 1390 C C . ASN A 1 182 ? 7.297 8.294 -9.538 1.00 85.19 182 ASN A C 1
ATOM 1392 O O . ASN A 1 182 ? 8.355 8.827 -9.220 1.00 85.19 182 ASN A O 1
ATOM 1396 N N . TYR A 1 183 ? 6.348 8.008 -8.649 1.00 77.88 183 TYR A N 1
ATOM 1397 C CA . TYR A 1 183 ? 6.406 8.350 -7.233 1.00 77.88 183 TYR A CA 1
ATOM 1398 C C . TYR A 1 183 ? 6.857 7.170 -6.370 1.00 77.88 183 TYR A C 1
ATOM 1400 O O . TYR A 1 183 ? 7.331 7.394 -5.261 1.00 77.88 183 TYR A O 1
ATOM 1408 N N . LEU A 1 184 ? 6.776 5.929 -6.870 1.00 79.06 184 LEU A N 1
ATOM 1409 C CA . LEU A 1 184 ? 7.187 4.727 -6.132 1.00 79.06 184 LEU A CA 1
ATOM 1410 C C . LEU A 1 184 ? 8.616 4.805 -5.564 1.00 79.06 184 LEU A C 1
ATOM 1412 O O . LEU A 1 184 ? 8.775 4.478 -4.391 1.00 79.06 184 LEU A O 1
ATOM 1416 N N . PRO A 1 185 ? 9.654 5.275 -6.292 1.00 75.69 185 PRO A N 1
ATOM 1417 C CA . PRO A 1 185 ? 10.991 5.397 -5.709 1.00 75.69 185 PRO A CA 1
ATOM 1418 C C . PRO A 1 185 ? 11.038 6.351 -4.512 1.00 75.69 185 PRO A C 1
ATOM 1420 O O . PRO A 1 185 ? 11.720 6.066 -3.531 1.00 75.69 185 PRO A O 1
ATOM 1423 N N . ALA A 1 186 ? 10.300 7.463 -4.570 1.00 73.25 186 ALA A N 1
ATOM 1424 C CA . ALA A 1 186 ? 10.187 8.390 -3.451 1.00 73.25 186 ALA A CA 1
ATOM 1425 C C . ALA A 1 186 ? 9.365 7.774 -2.306 1.00 73.25 186 ALA A C 1
ATOM 1427 O O . ALA A 1 186 ? 9.759 7.860 -1.152 1.00 73.25 186 ALA A O 1
ATOM 1428 N N . LEU A 1 187 ? 8.277 7.061 -2.608 1.00 72.25 187 LEU A N 1
ATOM 1429 C CA . LEU A 1 187 ? 7.507 6.304 -1.614 1.00 72.25 187 LEU A CA 1
ATOM 1430 C C . LEU A 1 187 ? 8.373 5.261 -0.887 1.00 72.25 187 LEU A C 1
ATOM 1432 O O . LEU A 1 187 ? 8.276 5.112 0.331 1.00 72.25 187 LEU A O 1
ATOM 1436 N N . PHE A 1 188 ? 9.287 4.607 -1.602 1.00 70.69 188 PHE A N 1
ATOM 1437 C CA . PHE A 1 188 ? 10.223 3.642 -1.031 1.00 70.69 188 PHE A CA 1
ATOM 1438 C C . PHE A 1 188 ? 11.406 4.269 -0.293 1.00 70.69 188 PHE A C 1
ATOM 1440 O O . PHE A 1 188 ? 11.821 3.723 0.728 1.00 70.69 188 PHE A O 1
ATOM 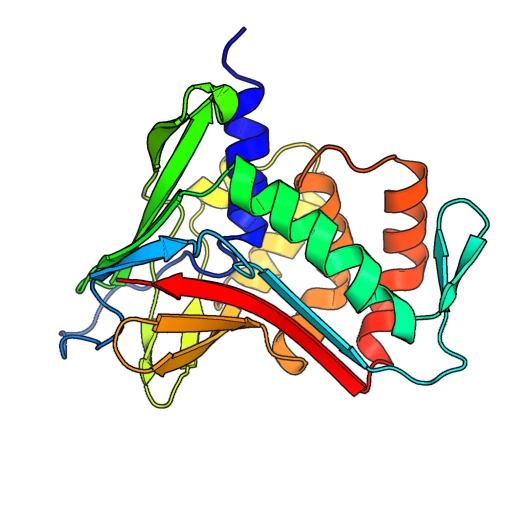1447 N N . SER A 1 189 ? 11.953 5.400 -0.752 1.00 64.56 189 SER A N 1
ATOM 1448 C CA . SER A 1 189 ? 13.026 6.097 -0.019 1.00 64.56 189 SER A CA 1
ATOM 1449 C C . SER A 1 189 ? 12.563 6.509 1.372 1.00 64.56 189 SER A C 1
ATOM 1451 O O . SER A 1 189 ? 13.326 6.468 2.340 1.00 64.56 189 SER A O 1
ATOM 1453 N N . MET A 1 190 ? 11.283 6.845 1.469 1.00 60.16 190 MET A N 1
ATOM 1454 C CA . MET A 1 190 ? 10.653 7.179 2.718 1.00 60.16 190 MET A CA 1
ATOM 1455 C C . MET A 1 190 ? 10.557 5.951 3.649 1.00 60.16 190 MET A C 1
ATOM 1457 O O . MET A 1 190 ? 10.730 6.105 4.853 1.00 60.16 190 MET A O 1
ATOM 1461 N N . ALA A 1 191 ? 10.358 4.722 3.139 1.00 56.22 191 ALA A N 1
ATOM 1462 C CA . ALA A 1 191 ? 10.182 3.511 3.966 1.00 56.22 191 ALA A CA 1
ATOM 1463 C C . ALA A 1 191 ? 11.332 3.285 4.969 1.00 56.22 191 ALA A C 1
ATOM 1465 O O . ALA A 1 191 ? 11.164 2.624 5.995 1.00 56.22 191 ALA A O 1
ATOM 1466 N N . GLY A 1 192 ? 12.487 3.898 4.695 1.00 52.22 192 GLY A N 1
ATOM 1467 C CA . GLY A 1 192 ? 13.663 3.850 5.540 1.00 52.22 192 GLY A CA 1
ATOM 1468 C C . GLY A 1 192 ? 14.403 2.524 5.387 1.00 52.22 192 GLY A C 1
ATOM 1469 O O . GLY A 1 192 ? 13.867 1.522 4.926 1.00 52.22 192 GLY A O 1
ATOM 1470 N N . GLY A 1 193 ? 15.692 2.527 5.725 1.00 57.00 193 GLY A N 1
ATOM 1471 C CA . GLY A 1 193 ? 16.520 1.319 5.657 1.00 57.00 193 GLY A CA 1
ATOM 1472 C C . GLY A 1 193 ? 16.938 0.888 4.246 1.00 57.00 193 GLY A C 1
ATOM 1473 O O . GLY A 1 193 ? 17.660 -0.096 4.114 1.00 57.00 193 GLY A O 1
ATOM 1474 N N . MET A 1 194 ? 16.556 1.624 3.197 1.00 67.75 194 MET A N 1
ATOM 1475 C CA . MET A 1 194 ? 17.016 1.344 1.839 1.00 67.75 194 MET A CA 1
ATOM 1476 C C . MET A 1 194 ? 18.437 1.892 1.609 1.00 67.75 194 MET A C 1
ATOM 1478 O O . MET A 1 194 ? 18.665 3.090 1.805 1.00 67.75 194 MET A O 1
ATOM 1482 N N . PRO A 1 195 ? 19.402 1.067 1.156 1.00 73.94 195 PRO A N 1
ATOM 1483 C CA . PRO A 1 195 ? 20.732 1.554 0.805 1.00 73.94 195 PRO A CA 1
ATOM 1484 C C . PRO A 1 195 ? 20.670 2.599 -0.327 1.00 73.94 195 PRO A C 1
ATOM 1486 O O . PRO A 1 195 ? 19.950 2.375 -1.305 1.00 73.94 195 PRO A O 1
ATOM 1489 N N . PRO A 1 196 ? 21.465 3.690 -0.289 1.00 79.88 196 PRO A N 1
ATOM 1490 C CA . PRO A 1 196 ? 21.433 4.737 -1.322 1.00 79.88 196 PRO A CA 1
ATOM 1491 C C . PRO A 1 196 ? 21.628 4.213 -2.752 1.00 79.88 196 PRO A C 1
ATOM 1493 O O . PRO A 1 196 ? 21.031 4.710 -3.703 1.00 79.88 196 PRO A O 1
ATOM 1496 N N . GLN A 1 197 ? 22.439 3.166 -2.902 1.00 79.88 197 GLN A N 1
ATOM 1497 C CA . GLN A 1 197 ? 22.735 2.531 -4.188 1.00 79.88 197 GLN A CA 1
ATOM 1498 C C . GLN A 1 197 ? 21.536 1.749 -4.748 1.00 79.88 197 GLN A C 1
ATOM 1500 O O . GLN A 1 197 ? 21.357 1.675 -5.962 1.00 79.88 197 GLN A O 1
ATOM 1505 N N . VAL A 1 198 ? 20.708 1.181 -3.863 1.00 79.69 198 VAL A N 1
ATOM 1506 C CA . VAL A 1 198 ? 19.443 0.532 -4.233 1.00 79.69 198 VAL A CA 1
ATOM 1507 C C . VAL A 1 198 ? 18.449 1.600 -4.666 1.00 79.69 198 VAL A C 1
ATOM 1509 O O . VAL A 1 198 ? 17.904 1.502 -5.761 1.00 79.69 198 VAL A O 1
ATOM 1512 N N . LEU A 1 199 ? 18.294 2.666 -3.873 1.00 79.00 199 LEU A N 1
ATOM 1513 C CA . LEU A 1 199 ? 17.392 3.769 -4.202 1.00 79.00 199 LEU A CA 1
ATOM 1514 C C . LEU A 1 199 ? 17.722 4.398 -5.563 1.00 79.00 199 LEU A C 1
ATOM 1516 O O . LEU A 1 199 ? 16.819 4.613 -6.366 1.00 79.00 199 LEU A O 1
ATOM 1520 N N . LYS A 1 200 ? 19.007 4.625 -5.860 1.00 84.69 200 LYS A N 1
ATOM 1521 C CA . LYS A 1 200 ? 19.446 5.151 -7.161 1.00 84.69 200 LYS A CA 1
ATOM 1522 C C . LYS A 1 200 ? 19.058 4.228 -8.324 1.00 84.69 200 LYS A C 1
ATOM 1524 O O . LYS A 1 200 ? 18.602 4.712 -9.355 1.00 84.69 200 LYS A O 1
ATOM 1529 N N . GLY A 1 201 ? 19.205 2.911 -8.156 1.00 86.44 201 GLY A N 1
ATOM 1530 C CA . GLY A 1 201 ? 18.767 1.928 -9.154 1.00 86.44 201 GLY A CA 1
ATOM 1531 C C . GLY A 1 201 ? 17.250 1.947 -9.368 1.00 86.44 201 GLY A C 1
ATOM 1532 O O . GLY A 1 201 ? 16.778 1.968 -10.505 1.00 86.44 201 GLY A O 1
ATOM 1533 N N . LEU A 1 202 ? 16.474 2.045 -8.281 1.00 84.69 202 LEU A N 1
ATOM 1534 C CA . LEU A 1 202 ? 15.018 2.195 -8.359 1.00 84.69 202 LEU A CA 1
ATOM 1535 C C . LEU A 1 202 ? 14.615 3.489 -9.073 1.00 84.69 202 LEU A C 1
ATOM 1537 O O . LEU A 1 202 ? 13.775 3.454 -9.965 1.00 84.69 202 LEU A O 1
ATOM 1541 N N . GLN A 1 203 ? 15.237 4.617 -8.736 1.00 85.69 203 GLN A N 1
ATOM 1542 C CA . GLN A 1 203 ? 14.982 5.900 -9.396 1.00 85.69 203 GLN A CA 1
ATOM 1543 C C . GLN A 1 203 ? 15.296 5.856 -10.897 1.00 85.69 203 GLN A C 1
ATOM 1545 O O . GLN A 1 203 ? 14.585 6.476 -11.682 1.00 85.69 203 GLN A O 1
ATOM 1550 N N . ALA A 1 204 ? 16.324 5.106 -11.301 1.00 89.19 204 ALA A N 1
ATOM 1551 C CA . ALA A 1 204 ? 16.730 4.999 -12.698 1.00 89.19 204 ALA A CA 1
ATOM 1552 C C . ALA A 1 204 ? 15.842 4.057 -13.531 1.00 89.19 204 ALA A C 1
ATOM 1554 O O . ALA A 1 204 ? 15.631 4.313 -14.714 1.00 89.19 204 ALA A O 1
ATOM 1555 N N . GLY A 1 205 ? 15.349 2.958 -12.947 1.00 89.56 205 GLY A N 1
ATOM 1556 C CA . GLY A 1 205 ? 14.741 1.870 -13.725 1.00 89.56 205 GLY A CA 1
ATOM 1557 C C . GLY A 1 205 ? 13.317 1.478 -13.340 1.00 89.56 205 GLY A C 1
ATOM 1558 O O . GLY A 1 205 ? 12.599 0.943 -14.187 1.00 89.56 205 GLY A O 1
ATOM 1559 N N . LEU A 1 206 ? 12.880 1.738 -12.103 1.00 89.69 206 LEU A N 1
ATOM 1560 C CA . LEU A 1 206 ? 11.636 1.170 -11.571 1.00 89.69 206 LEU A CA 1
ATOM 1561 C C . LEU A 1 206 ? 10.416 1.588 -12.391 1.00 89.69 206 LEU A C 1
ATOM 1563 O O . LEU A 1 206 ? 9.592 0.740 -12.709 1.00 89.69 206 LEU A O 1
ATOM 1567 N N . ALA A 1 207 ? 10.318 2.863 -12.774 1.00 91.19 207 ALA A N 1
ATOM 1568 C CA . ALA A 1 207 ? 9.173 3.362 -13.531 1.00 91.19 207 ALA A CA 1
ATOM 1569 C C . ALA A 1 207 ? 9.017 2.648 -14.885 1.00 91.19 207 ALA A C 1
ATOM 1571 O O . ALA A 1 207 ? 7.919 2.222 -15.230 1.00 91.19 207 ALA A O 1
ATOM 1572 N N . ASN A 1 208 ? 10.116 2.448 -15.622 1.00 93.62 208 ASN A N 1
ATOM 1573 C CA . ASN A 1 208 ? 10.101 1.709 -16.888 1.00 93.62 208 ASN A CA 1
ATOM 1574 C C . ASN A 1 208 ? 9.774 0.223 -16.679 1.00 93.62 208 ASN A C 1
ATOM 1576 O O . ASN A 1 208 ? 9.049 -0.364 -17.481 1.00 93.62 208 ASN A O 1
ATOM 1580 N N . VAL A 1 209 ? 10.287 -0.385 -15.605 1.00 93.81 209 VAL A N 1
ATOM 1581 C CA . VAL A 1 209 ? 9.971 -1.782 -15.286 1.00 93.81 209 VAL A CA 1
ATOM 1582 C C . VAL A 1 209 ? 8.485 -1.927 -14.960 1.00 93.81 209 VAL A C 1
ATOM 1584 O O . VAL A 1 209 ? 7.827 -2.805 -15.509 1.00 93.81 209 VAL A O 1
ATOM 1587 N N . VAL A 1 210 ? 7.928 -1.036 -14.140 1.00 93.75 210 VAL A N 1
ATOM 1588 C CA . VAL A 1 210 ? 6.497 -1.011 -13.804 1.00 93.75 210 VAL A CA 1
ATOM 1589 C C . VAL A 1 210 ? 5.633 -0.835 -15.051 1.00 93.75 210 VAL A C 1
ATOM 1591 O O . VAL A 1 210 ? 4.677 -1.581 -15.243 1.00 93.75 210 VAL A O 1
ATOM 1594 N N . GLU A 1 211 ? 5.997 0.100 -15.929 1.00 95.00 211 GLU A N 1
ATOM 1595 C CA . GLU A 1 211 ? 5.261 0.382 -17.165 1.00 95.00 211 GLU A CA 1
ATOM 1596 C C . GLU A 1 211 ? 5.147 -0.855 -18.069 1.00 95.00 211 GLU A C 1
ATOM 1598 O O . GLU A 1 211 ? 4.059 -1.195 -18.541 1.00 95.00 211 GLU A O 1
ATOM 1603 N N . LYS A 1 212 ? 6.270 -1.559 -18.260 1.00 95.62 212 LYS A N 1
ATOM 1604 C CA . LYS A 1 212 ? 6.386 -2.732 -19.142 1.00 95.62 212 LYS A CA 1
ATOM 1605 C C . LYS A 1 212 ? 5.928 -4.044 -18.507 1.00 95.62 212 LYS A C 1
ATOM 1607 O O . LYS A 1 212 ? 5.899 -5.068 -19.186 1.00 95.62 212 LYS A O 1
ATOM 1612 N N . SER A 1 213 ? 5.595 -4.039 -17.221 1.00 94.81 213 SER A N 1
ATOM 1613 C CA . SER A 1 213 ? 5.093 -5.231 -16.538 1.00 94.81 213 SER A CA 1
ATOM 1614 C C . SER A 1 213 ? 3.645 -5.516 -16.936 1.00 94.81 213 SER A C 1
ATOM 1616 O O . SER A 1 213 ? 2.853 -4.597 -17.182 1.00 94.81 213 SER A O 1
ATOM 1618 N N . THR A 1 214 ? 3.304 -6.801 -17.003 1.00 95.19 214 THR A N 1
ATOM 1619 C CA . THR A 1 214 ? 1.972 -7.275 -17.403 1.00 95.19 214 THR A CA 1
ATOM 1620 C C . THR A 1 214 ? 1.019 -7.319 -16.221 1.00 95.19 214 THR A C 1
ATOM 1622 O O . THR A 1 214 ? -0.155 -6.995 -16.378 1.00 95.19 214 THR A O 1
ATOM 1625 N N . LYS A 1 215 ? 1.526 -7.664 -15.033 1.00 95.50 215 LYS A N 1
ATOM 1626 C CA . LYS A 1 215 ? 0.751 -7.680 -13.796 1.00 95.50 215 LYS A CA 1
ATOM 1627 C C . LYS A 1 215 ? 1.620 -7.263 -12.626 1.00 95.50 215 LYS A C 1
ATOM 1629 O O . LYS A 1 215 ? 2.702 -7.802 -12.42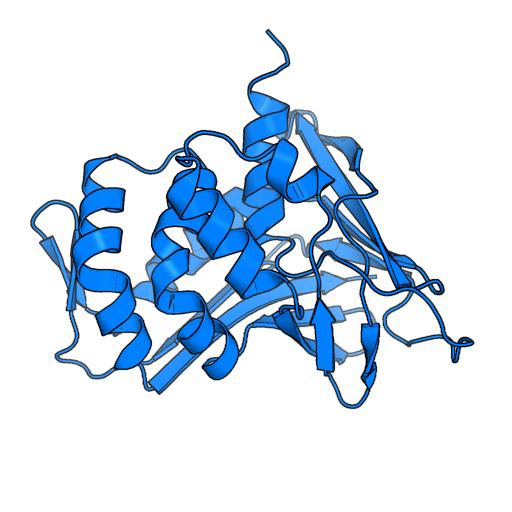7 1.00 95.50 215 LYS A O 1
ATOM 1634 N N . ILE A 1 216 ? 1.128 -6.322 -11.837 1.00 92.06 216 ILE A N 1
ATOM 1635 C CA . ILE A 1 216 ? 1.689 -5.986 -10.534 1.00 92.06 216 ILE A CA 1
ATOM 1636 C C . ILE A 1 216 ? 0.541 -5.867 -9.539 1.00 92.06 216 ILE A C 1
ATOM 1638 O O . ILE A 1 216 ? -0.437 -5.169 -9.810 1.00 92.06 216 ILE A O 1
ATOM 1642 N N . GLU A 1 217 ? 0.661 -6.540 -8.401 1.00 91.69 217 GLU A N 1
ATOM 1643 C CA . GLU A 1 217 ? -0.216 -6.363 -7.251 1.00 91.69 217 GLU A CA 1
ATOM 1644 C C . GLU A 1 217 ? 0.613 -6.294 -5.972 1.00 91.69 217 GLU A C 1
ATOM 1646 O O . GLU A 1 217 ? 1.548 -7.073 -5.775 1.00 91.69 217 GLU A O 1
ATOM 1651 N N . LEU A 1 218 ? 0.246 -5.368 -5.091 1.00 88.25 218 LEU A N 1
ATOM 1652 C CA . LEU A 1 218 ? 0.799 -5.252 -3.744 1.00 88.25 218 LEU A CA 1
ATOM 1653 C C . LEU A 1 218 ? -0.353 -5.423 -2.766 1.00 88.25 218 LEU A C 1
ATOM 1655 O O . LEU A 1 218 ? -1.243 -4.572 -2.726 1.00 88.25 218 LEU A O 1
ATOM 1659 N N . ALA A 1 219 ? -0.353 -6.525 -2.023 1.00 87.81 219 ALA A N 1
ATOM 1660 C CA . ALA A 1 219 ? -1.475 -6.929 -1.195 1.00 87.81 219 ALA A CA 1
ATOM 1661 C C . ALA A 1 219 ? -1.126 -7.008 0.292 1.00 87.81 219 ALA A C 1
ATOM 1663 O O . ALA A 1 219 ? -0.035 -7.434 0.680 1.00 87.81 219 ALA A O 1
ATOM 1664 N N . LEU A 1 220 ? -2.109 -6.639 1.110 1.00 87.69 220 LEU A N 1
ATOM 1665 C CA . LEU A 1 220 ? -2.153 -6.800 2.551 1.00 87.69 220 LEU A CA 1
ATOM 1666 C C . LEU A 1 220 ? -3.269 -7.786 2.907 1.00 87.69 220 LEU A C 1
ATOM 1668 O O . LEU A 1 220 ? -4.438 -7.556 2.584 1.00 87.69 220 LEU A O 1
ATOM 1672 N N . ASN A 1 221 ? -2.915 -8.868 3.594 1.00 90.06 221 ASN A N 1
ATOM 1673 C CA . ASN A 1 221 ? -3.860 -9.871 4.066 1.00 90.06 221 ASN A CA 1
ATOM 1674 C C . ASN A 1 221 ? -4.094 -9.704 5.566 1.00 90.06 221 ASN A C 1
ATOM 1676 O O . ASN A 1 221 ? -3.156 -9.709 6.371 1.00 90.06 221 ASN A O 1
ATOM 1680 N N . VAL A 1 222 ? -5.363 -9.585 5.931 1.00 87.94 222 VAL A N 1
ATOM 1681 C CA . VAL A 1 222 ? -5.811 -9.290 7.290 1.00 87.94 222 VAL A CA 1
ATOM 1682 C C . VAL A 1 222 ? -6.964 -10.205 7.704 1.00 87.94 222 VAL A C 1
ATOM 1684 O O . VAL A 1 222 ? -7.580 -10.865 6.862 1.00 87.94 222 VAL A O 1
ATOM 1687 N N . GLU A 1 223 ? -7.248 -10.255 9.001 1.00 92.12 223 GLU A N 1
ATOM 1688 C CA . GLU A 1 223 ? -8.290 -11.086 9.597 1.00 92.12 223 GLU A CA 1
ATOM 1689 C C . GLU A 1 223 ? -9.011 -10.418 10.779 1.00 92.12 223 GLU A C 1
ATOM 1691 O O . GLU A 1 223 ? -8.471 -9.519 11.426 1.00 92.12 223 GLU A O 1
ATOM 1696 N N . ARG A 1 224 ? -10.254 -10.837 11.023 1.00 86.62 224 ARG A N 1
ATOM 1697 C CA . ARG A 1 224 ? -11.138 -10.397 12.114 1.00 86.62 224 ARG A CA 1
ATOM 1698 C C . ARG A 1 224 ? -11.217 -11.433 13.226 1.00 86.62 224 ARG A C 1
ATOM 1700 O O . ARG A 1 224 ? -11.502 -12.611 12.902 1.00 86.62 224 ARG A O 1
#

Foldseek 3Di:
DQPPLVQLLLQLCLLVPLPFDDDDDDDFDQDPQAFKWFFDPPQQKFKDFFFDQPAWFDFPNDTDGRNCVRVVVRVVSVVSNLQFFGIWGQHRRQWIKTWTDSGSVVSDTDIDTDQGGWADPPPQKIFTAGGVVSLVSFPPDDPVLSVVVNVLRHRTQIWGWDDDPFKMKIKRWLVSCLSCQQNVLVSVVSSDPDDPRRSVSSNVRRNVRSNRIPIIMIIGMTGD

Radius of gyration: 16.92 Å; Cα contacts (8 Å, |Δi|>4): 448; chains: 1; bounding box: 51×35×44 Å

Sequence (224 aa):
MMRKNLIYGALILCMGLLLGSCSKNDDPKTSELAGTWKLKEKGHTEVVWEAPSDLTLEMMGRKFPASMLSGYLTPMLSNLIGNALQGVTLTSDGKVKTTVYTDAAKKTTAVSEGYATYKDQGNGRLMLYFTDKTFSELKNVDAQTLTQIKAALKDGVPVRYAISGNSARFYLDTETIKAMRNYLPALFSMAGGMPPQVLKGLQAGLANVVEKSTKIELALNVER

Mean predicted aligned error: 7.83 Å

Solvent-accessible surface area (backbone atoms only — not comparable to full-atom values): 11667 Å² total; per-residue (Å²): 138,74,71,64,49,55,52,46,22,59,23,25,37,50,72,67,28,78,72,26,2,56,54,83,88,79,86,76,72,82,51,89,71,43,43,61,31,32,52,39,96,68,74,28,35,46,41,48,42,40,40,52,87,86,43,60,39,49,38,76,95,40,79,38,50,42,56,53,43,24,76,55,48,22,60,53,50,32,56,46,30,64,46,16,47,49,29,41,31,34,41,71,81,24,38,25,35,33,36,26,27,67,37,53,92,77,67,40,67,45,81,46,67,65,34,22,11,26,41,82,72,55,95,44,33,32,38,25,21,64,33,71,57,46,61,70,70,62,59,96,64,55,72,66,60,47,50,50,51,50,63,70,35,67,88,31,43,63,28,37,42,50,77,58,88,55,34,37,39,39,28,35,46,42,68,50,49,47,74,41,27,84,47,45,44,60,60,50,60,41,33,53,93,66,54,70,55,46,50,53,19,35,64,74,32,43,39,63,50,49,64,65,34,80,40,40,34,51,32,43,30,28,32,97

Nearest PDB structures (foldseek):
  2jfs-assembly1_A  TM=1.661E-01  e=1.025E-01  Mycolicibacterium smegmatis MC2 155
  1i3p-assembly1_A  TM=2.361E-01  e=3.807E-01  Autographa californica nucleopolyhedrovirus
  1i3s-assembly3_C  TM=3.080E-01  e=2.022E+00  Autographa californica nucleopolyhedrovirus
  2i0o-assembly1_A  TM=1.550E-01  e=3.379E-01  Anopheles gambiae
  6a28-assembly1_A  TM=1.380E-01  e=4.660E+00  Deinococcus radiodurans R1 = ATCC 13939 = DSM 20539

pLDDT: mean 77.83, std 17.2, range [28.42, 95.62]

Organism: NCBI:txid1410950